Protein AF-H0ELC9-F1 (afdb_monomer)

Mean predicted aligned error: 11.39 Å

Sequence (274 aa):
MAYPYSIFEEPAGQPLSTLAAHLSGPERRDIDRQIGAMTKALAALTSPNGTFGAASRVFTEPNANTTAGPQAPAVAPKVGFKTWSEAFNALLEGILRDGEDISVLLPYDVIRARCERLSWHLDAITLPRLTILDIGSEANVMVSYDKSKASSSGSADAKITGLRSWAQGVFGDPLIADVFTDPSEGFLEGWRGEGRTMTEGEENADVRMMLYRCYKAVPDSSQKELKGRRKLTSVLAELEKTDAMNDGGGKRSRSPSGFGEEASKRPKLESDTA

Foldseek 3Di:
DDDDDDDDDDFDAAQLVVCVVPDDPVQVLQVLLQLLQVLQVQQVDFQPVQAWAFPVLSDWDPCLPPDPDVPDDNPPRSHHHQFQLVRLLVLLVVLLVLCVVLVPDDPSVLLNVLSNLLSVLQRLDRTFTKEQQASVPSRFWGWDWDPVCCVPPVDIPIDTRGGRRSSRIIRGFNCLHPCNLPPDPSSVNNNVDDDDRSGGDPVSSVVVNLNSQLSVLSDDPDDCSVVSRVSNVVSSVVSVVVSVVVVVVDPPPPPPPDDDDDDDDDDDDDDDDD

Organism: Glarea lozoyensis (strain ATCC 74030 / MF5533) (NCBI:txid1104152)

Radius of gyration: 26.83 Å; Cα contacts (8 Å, |Δi|>4): 370; chains: 1; bounding box: 87×45×106 Å

Solvent-accessible surface area (backbone atoms only — not comparable to full-atom values): 16150 Å² total; per-residue (Å²): 134,87,77,92,81,86,90,77,84,79,63,55,59,44,38,35,58,79,44,55,92,75,54,52,72,69,55,48,36,51,45,34,17,51,50,16,36,48,54,41,58,39,42,70,42,60,38,95,82,64,26,12,24,46,40,84,32,47,54,64,68,95,55,79,86,75,71,80,59,103,79,66,79,83,73,72,81,56,65,41,27,89,38,36,33,60,22,50,52,54,54,47,51,49,56,50,47,56,28,55,78,73,61,57,94,67,67,57,70,61,52,51,55,54,48,61,67,56,29,71,55,37,54,54,44,80,70,20,13,34,31,45,42,59,67,62,36,38,78,32,30,18,30,35,72,43,72,80,50,21,80,80,71,79,49,56,60,61,41,82,55,38,72,70,57,70,89,51,27,26,15,31,67,63,70,57,20,50,48,64,76,74,59,48,71,28,22,51,53,21,44,55,56,85,77,81,81,84,80,62,44,75,94,35,40,68,62,44,46,50,51,35,50,39,55,72,21,59,60,79,93,48,99,54,45,71,62,24,51,55,48,30,54,52,42,53,58,49,54,54,52,56,48,56,54,52,61,68,72,54,76,72,78,76,75,76,78,84,77,89,80,83,90,76,85,83,84,86,78,86,88,85,91,134

Nearest PDB structures (foldseek):
  9cx8-assembly1_B  TM=6.852E-01  e=2.841E-02  Homo sapiens

Secondary structure (DSSP, 8-state):
-PPP----PPPSSEEHHHHGGG--HHHHHHHHHHHHHHHHHHHT-B-TTS-BEEHHHHS--TTTTT---TTS--------BSSHHHHHHHHHHHHHHHHHHTT----HHHHHHHHHHHGGGGGG--S-EEEETTTT-TTTEEEEEEHHHHHHHSS-EEEEEEES-GGGEEEE-GGGSGGGSS--HHHHHHHH-SS------GGGHHHHHHHHHHHHHS--SSTTHHHHHHHHHHHHHHHHHHHHHHHHH---------------PPP-PPP---

pLDDT: mean 80.6, std 19.57, range [32.84, 97.69]

Structure (mmCIF,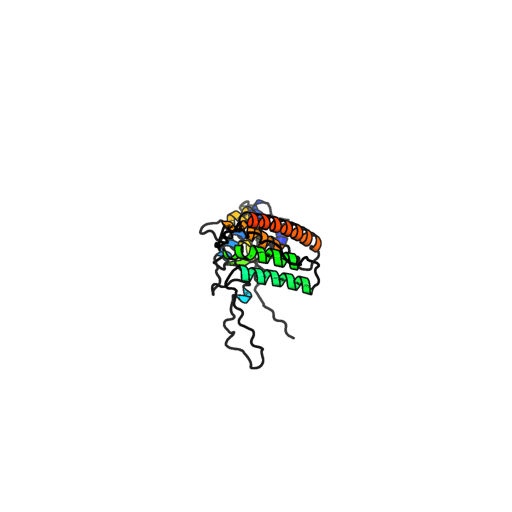 N/CA/C/O backbone):
data_AF-H0ELC9-F1
#
_entry.id   AF-H0ELC9-F1
#
loop_
_atom_site.group_PDB
_atom_site.id
_atom_site.type_symbol
_atom_site.label_atom_id
_atom_site.label_alt_id
_atom_site.label_comp_id
_atom_site.label_asym_id
_atom_site.label_entity_id
_atom_site.label_seq_id
_atom_site.pdbx_PDB_ins_code
_atom_site.Cartn_x
_atom_site.Cartn_y
_atom_site.Cartn_z
_atom_site.occupancy
_atom_site.B_iso_or_equiv
_atom_site.auth_seq_id
_atom_site.auth_comp_id
_atom_site.auth_asym_id
_atom_site.auth_atom_id
_atom_site.pdbx_PDB_model_num
ATOM 1 N N . MET A 1 1 ? -30.694 -3.352 -16.678 1.00 53.94 1 MET A N 1
ATOM 2 C CA . MET A 1 1 ? -29.420 -4.014 -16.323 1.00 53.94 1 MET A CA 1
ATOM 3 C C . MET A 1 1 ? -29.341 -4.079 -14.811 1.00 53.94 1 MET A C 1
ATOM 5 O O . MET A 1 1 ? -29.531 -3.047 -14.184 1.00 53.94 1 MET A O 1
ATOM 9 N N . ALA A 1 2 ? -29.136 -5.262 -14.233 1.00 67.25 2 ALA A N 1
ATOM 10 C CA . ALA A 1 2 ? -28.804 -5.379 -12.817 1.00 67.25 2 ALA A CA 1
ATOM 11 C C . ALA A 1 2 ? -27.293 -5.162 -12.673 1.00 67.25 2 ALA A C 1
ATOM 13 O O . ALA A 1 2 ? -26.518 -5.822 -13.365 1.00 67.25 2 ALA A O 1
ATOM 14 N N . TYR A 1 3 ? -26.885 -4.211 -11.837 1.00 76.19 3 TYR A N 1
ATOM 15 C CA . TYR A 1 3 ? -25.476 -4.028 -11.500 1.00 76.19 3 TYR A CA 1
ATOM 16 C C . TYR A 1 3 ? -25.078 -5.064 -10.444 1.00 76.19 3 TYR A C 1
ATOM 18 O O . TYR A 1 3 ? -25.876 -5.324 -9.541 1.00 76.19 3 TYR A O 1
ATOM 26 N N . PRO A 1 4 ? -23.883 -5.667 -10.536 1.00 83.44 4 PRO A N 1
ATOM 27 C CA . PRO A 1 4 ? -23.400 -6.557 -9.492 1.00 83.44 4 PRO A CA 1
ATOM 28 C C . PRO A 1 4 ? -23.221 -5.768 -8.189 1.00 83.44 4 PRO A C 1
ATOM 30 O O . PRO A 1 4 ? -22.658 -4.675 -8.191 1.00 83.44 4 PRO A O 1
ATOM 33 N N . TYR A 1 5 ? -23.701 -6.326 -7.082 1.00 82.94 5 TYR A N 1
ATOM 34 C CA . TYR A 1 5 ? -23.521 -5.772 -5.745 1.00 82.94 5 TYR A CA 1
ATOM 35 C C . TYR A 1 5 ? -23.207 -6.897 -4.760 1.00 82.94 5 TYR A C 1
ATOM 37 O O . TYR A 1 5 ? -23.637 -8.036 -4.943 1.00 82.94 5 TYR A O 1
ATOM 45 N N . SER A 1 6 ? -22.480 -6.553 -3.701 1.00 81.50 6 SER A N 1
ATOM 46 C CA . SER A 1 6 ? -22.190 -7.448 -2.583 1.00 81.50 6 SER A CA 1
ATOM 47 C C . SER A 1 6 ? -22.785 -6.854 -1.313 1.00 81.50 6 SER A C 1
ATOM 49 O O . SER A 1 6 ? -22.687 -5.648 -1.091 1.00 81.50 6 SER A O 1
ATOM 51 N N . ILE A 1 7 ? -23.417 -7.692 -0.493 1.00 86.38 7 ILE A N 1
ATOM 52 C CA . ILE A 1 7 ? -23.968 -7.299 0.807 1.00 86.38 7 ILE A CA 1
ATOM 53 C C . ILE A 1 7 ? -23.077 -7.909 1.883 1.00 86.38 7 ILE A C 1
ATOM 55 O O . ILE A 1 7 ? -22.810 -9.109 1.858 1.00 86.38 7 ILE A O 1
ATOM 59 N N . PHE A 1 8 ? -22.636 -7.076 2.819 1.00 83.06 8 PHE A N 1
ATOM 60 C CA . PHE A 1 8 ? -21.812 -7.476 3.952 1.00 83.06 8 PHE A CA 1
ATOM 61 C C . PHE A 1 8 ? -22.444 -6.975 5.247 1.00 83.06 8 PHE A C 1
ATOM 63 O O . PHE A 1 8 ? -23.203 -6.004 5.239 1.00 83.06 8 PHE A O 1
ATOM 70 N N . GLU A 1 9 ? -22.113 -7.629 6.355 1.00 86.81 9 GLU A N 1
ATOM 71 C CA . GLU A 1 9 ? -22.383 -7.086 7.682 1.00 86.81 9 GLU A CA 1
ATOM 72 C C . GLU A 1 9 ? -21.547 -5.817 7.893 1.00 86.81 9 GLU A C 1
ATOM 74 O O . GLU A 1 9 ? -20.371 -5.768 7.515 1.00 86.81 9 GLU A O 1
ATOM 79 N N . GLU A 1 10 ? -22.151 -4.773 8.461 1.00 82.88 10 GLU A N 1
ATOM 80 C CA . GLU A 1 10 ? -21.415 -3.548 8.756 1.00 82.88 10 GLU A CA 1
ATOM 81 C C . GLU A 1 10 ? -20.431 -3.807 9.908 1.00 82.88 10 GLU A C 1
ATOM 83 O O . GLU A 1 10 ? -20.851 -4.276 10.970 1.00 82.88 10 GLU A O 1
ATOM 88 N N . PRO A 1 11 ? -19.128 -3.500 9.748 1.00 84.44 11 PRO A N 1
ATOM 89 C CA . PRO A 1 11 ? -18.190 -3.650 10.847 1.00 84.44 11 PRO A CA 1
ATOM 90 C C . PRO A 1 11 ? -18.603 -2.757 12.020 1.00 84.44 11 PRO A C 1
ATOM 92 O O . PRO A 1 11 ? -18.847 -1.563 11.837 1.00 84.44 11 PRO A O 1
ATOM 95 N N . ALA A 1 12 ? -18.644 -3.325 13.225 1.00 88.19 12 ALA A N 1
ATOM 96 C CA . ALA A 1 12 ? -18.985 -2.586 14.437 1.00 88.19 12 ALA A CA 1
ATOM 97 C C . ALA A 1 12 ? -18.048 -1.384 14.665 1.00 88.19 12 ALA A C 1
ATOM 99 O O . ALA A 1 12 ? -16.898 -1.388 14.230 1.00 88.19 12 ALA A O 1
ATOM 100 N N . GLY A 1 13 ? -18.509 -0.381 15.416 1.00 90.12 13 GLY A N 1
ATOM 101 C CA . GLY A 1 13 ? -17.724 0.811 15.756 1.00 90.12 13 GLY A CA 1
ATOM 102 C C . GLY A 1 13 ? -17.926 1.977 14.785 1.00 90.12 13 GLY A C 1
ATOM 103 O O . GLY A 1 13 ? -18.888 2.017 14.023 1.00 90.12 13 GLY A O 1
ATOM 104 N N . GLN A 1 14 ? -17.030 2.960 14.846 1.00 92.31 14 GLN A N 1
ATOM 105 C CA . GLN A 1 14 ? -17.059 4.158 14.003 1.00 92.31 14 GLN A CA 1
ATOM 106 C C . GLN A 1 14 ? -15.725 4.330 13.264 1.00 92.31 14 GLN A C 1
ATOM 108 O O . GLN A 1 14 ? -14.700 3.854 13.758 1.00 92.31 14 GLN A O 1
ATOM 113 N N . PRO A 1 15 ? -15.703 5.002 12.097 1.00 94.38 15 PRO A N 1
ATOM 114 C CA . PRO A 1 15 ? -14.456 5.296 11.399 1.00 94.38 15 PRO A CA 1
ATOM 115 C C . PRO A 1 15 ? -13.497 6.096 12.283 1.00 94.38 15 PRO A C 1
ATOM 117 O O . PRO A 1 15 ? -13.912 7.061 12.934 1.00 94.38 15 PRO A O 1
ATOM 120 N N . LEU A 1 16 ? -12.209 5.749 12.259 1.00 93.88 16 LEU A N 1
ATOM 121 C CA . LEU A 1 16 ? -11.162 6.449 13.007 1.00 93.88 16 LEU A CA 1
ATOM 122 C C . LEU A 1 16 ? -11.150 7.955 12.701 1.00 93.88 16 LEU A C 1
ATOM 124 O O . LEU A 1 16 ? -10.954 8.760 13.607 1.00 93.88 16 LEU A O 1
ATOM 128 N N . SER A 1 17 ? -11.466 8.346 11.466 1.00 94.19 17 SER A N 1
ATOM 129 C CA . SER A 1 17 ? -11.563 9.749 11.042 1.00 94.19 17 SER A CA 1
ATOM 130 C C . SER A 1 17 ? -12.595 10.556 11.838 1.00 94.19 17 SER A C 1
ATOM 132 O O . SER A 1 17 ? -12.434 11.761 12.017 1.00 94.19 17 SER A O 1
ATOM 134 N N . THR A 1 18 ? -13.641 9.901 12.354 1.00 92.75 18 THR A N 1
ATOM 135 C CA . THR A 1 18 ? -14.671 10.532 13.198 1.00 92.75 18 THR A CA 1
ATOM 136 C C . THR A 1 18 ? -14.165 10.762 14.623 1.00 92.75 18 THR A C 1
ATOM 138 O O . THR A 1 18 ? -14.571 11.714 15.288 1.00 92.75 18 THR A O 1
ATOM 141 N N . LEU A 1 19 ? -13.260 9.904 15.095 1.00 89.06 19 LEU A N 1
ATOM 142 C CA . LEU A 1 19 ? -12.704 9.957 16.446 1.00 89.06 19 LEU A CA 1
ATOM 143 C C . LEU A 1 19 ? -11.409 10.772 16.520 1.00 89.06 19 LEU A C 1
ATOM 145 O O . LEU A 1 19 ? -11.094 11.285 17.587 1.00 89.06 19 LEU A O 1
ATOM 149 N N . ALA A 1 20 ? -10.683 10.927 15.409 1.00 85.81 20 ALA A N 1
ATOM 150 C CA . ALA A 1 20 ? -9.335 11.494 15.353 1.00 85.81 20 ALA A CA 1
ATOM 151 C C . ALA A 1 20 ? -9.192 12.847 16.069 1.00 85.81 20 ALA A C 1
ATOM 153 O O . ALA A 1 20 ? -8.214 13.062 16.780 1.00 85.81 20 ALA A O 1
ATOM 154 N N . ALA A 1 21 ? -10.188 13.731 15.954 1.00 87.25 21 ALA A N 1
ATOM 155 C CA . ALA A 1 21 ? -10.188 15.042 16.610 1.00 87.25 21 ALA A CA 1
ATOM 156 C C . ALA A 1 21 ? -10.326 14.985 18.147 1.00 87.25 21 ALA A C 1
ATOM 158 O O . ALA A 1 21 ? -10.138 15.994 18.825 1.00 87.25 21 ALA A O 1
ATOM 159 N N . HIS A 1 22 ? -10.694 13.829 18.696 1.00 85.62 22 HIS A N 1
ATOM 160 C CA . HIS A 1 22 ? -11.000 13.625 20.111 1.00 85.62 22 HIS A CA 1
ATOM 161 C C . HIS A 1 22 ? -10.073 12.623 20.801 1.00 85.62 22 HIS A C 1
ATOM 163 O O . HIS A 1 22 ? -10.218 12.420 22.004 1.00 85.62 22 HIS A O 1
ATOM 169 N N . LEU A 1 23 ? -9.145 12.009 20.065 1.00 86.62 23 LEU A N 1
ATOM 170 C CA . LEU A 1 23 ? -8.169 11.081 20.621 1.00 86.62 23 LEU A CA 1
ATOM 171 C C . LEU A 1 23 ? -6.972 11.841 21.195 1.00 86.62 23 LEU A C 1
ATOM 173 O O . LEU A 1 23 ? -6.407 12.736 20.566 1.00 86.62 23 LEU A O 1
ATOM 177 N N . SER A 1 24 ? -6.554 11.446 22.389 1.00 89.69 24 SER A N 1
ATOM 178 C CA . SER A 1 24 ? -5.269 11.822 22.964 1.00 89.69 24 SER A CA 1
ATOM 179 C C . SER A 1 24 ? -4.112 11.140 22.222 1.00 89.69 24 SER A C 1
ATOM 181 O O . SER A 1 24 ? -4.280 10.117 21.552 1.00 89.69 24 SER A O 1
ATOM 183 N N . GLY A 1 25 ? -2.902 11.686 22.369 1.00 90.62 25 GLY A N 1
ATOM 184 C CA . GLY A 1 25 ? -1.689 11.101 21.785 1.00 90.62 25 GLY A CA 1
ATOM 185 C C . GLY A 1 25 ? -1.473 9.620 22.149 1.00 90.62 25 GLY A C 1
ATOM 186 O O . GLY A 1 25 ? -1.221 8.825 21.244 1.00 90.62 25 GLY A O 1
ATOM 187 N N . PRO A 1 26 ? -1.606 9.213 23.428 1.00 90.94 26 PRO A N 1
ATOM 188 C CA . PRO A 1 26 ? -1.494 7.808 23.823 1.00 90.94 26 PRO A CA 1
ATOM 189 C C . PRO A 1 26 ? -2.561 6.899 23.202 1.00 90.94 26 PRO A C 1
ATOM 191 O O . PRO A 1 26 ? -2.221 5.814 22.739 1.00 90.94 26 PRO A O 1
ATOM 194 N N . GLU A 1 27 ? -3.824 7.337 23.137 1.00 90.69 27 GLU A N 1
ATOM 195 C CA . GLU A 1 27 ? -4.899 6.557 22.499 1.00 90.69 27 GLU A CA 1
ATOM 196 C C . GLU A 1 27 ? -4.636 6.383 21.001 1.00 90.69 27 GLU A C 1
ATOM 198 O O . GLU A 1 27 ? -4.770 5.283 20.467 1.00 90.69 27 GLU A O 1
ATOM 203 N N . ARG A 1 28 ? -4.200 7.450 20.318 1.00 93.25 28 ARG A N 1
ATOM 204 C CA . ARG A 1 28 ? -3.821 7.368 18.906 1.00 93.25 28 ARG A CA 1
ATOM 205 C C . ARG A 1 28 ? -2.658 6.402 18.694 1.00 93.25 28 ARG A C 1
ATOM 207 O O . ARG A 1 28 ? -2.722 5.565 17.800 1.00 93.25 28 ARG A O 1
ATOM 214 N N . ARG A 1 29 ? -1.620 6.483 19.530 1.00 94.44 29 ARG A N 1
ATOM 215 C CA . ARG A 1 29 ? -0.474 5.570 19.455 1.00 94.44 29 ARG A CA 1
ATOM 216 C C . ARG A 1 29 ? -0.898 4.113 19.649 1.00 94.44 29 ARG A C 1
ATOM 218 O O . ARG A 1 29 ? -0.370 3.246 18.956 1.00 94.44 29 ARG A O 1
ATOM 225 N N . ASP A 1 30 ? -1.832 3.836 20.559 1.00 93.88 30 ASP A N 1
ATOM 226 C CA . ASP A 1 30 ? -2.329 2.475 20.766 1.00 93.88 30 ASP A CA 1
ATOM 227 C C . ASP A 1 30 ? -3.137 1.956 19.568 1.00 93.88 30 ASP A C 1
ATOM 229 O O . ASP A 1 30 ? -2.926 0.825 19.133 1.00 93.88 30 ASP A O 1
ATOM 233 N N . ILE A 1 31 ? -3.986 2.794 18.966 1.00 95.12 31 ILE A N 1
ATOM 234 C CA . ILE A 1 31 ? -4.696 2.444 17.727 1.00 95.12 31 ILE A CA 1
ATOM 235 C C . ILE A 1 31 ? -3.697 2.161 16.604 1.00 95.12 31 ILE A C 1
ATOM 237 O O . ILE A 1 31 ? -3.795 1.123 15.956 1.00 95.12 31 ILE A O 1
ATOM 241 N N . ASP A 1 32 ? -2.698 3.022 16.401 1.00 96.12 32 ASP A N 1
ATOM 242 C CA . ASP A 1 32 ? -1.665 2.801 15.387 1.00 96.12 32 ASP A CA 1
ATOM 243 C C . ASP A 1 32 ? -0.908 1.482 15.635 1.00 96.12 32 ASP A C 1
ATOM 245 O O . ASP A 1 32 ? -0.636 0.733 14.695 1.00 96.12 32 ASP A O 1
ATOM 249 N N . ARG A 1 33 ? -0.626 1.144 16.901 1.00 96.56 33 ARG A N 1
ATOM 250 C CA . ARG A 1 33 ? -0.046 -0.151 17.293 1.00 96.56 33 ARG A CA 1
ATOM 251 C C . ARG A 1 33 ? -0.943 -1.324 16.921 1.00 96.56 33 ARG A C 1
ATOM 253 O O . ARG A 1 33 ? -0.452 -2.324 16.397 1.00 96.56 33 ARG A O 1
ATOM 260 N N . GLN A 1 34 ? -2.251 -1.205 17.120 1.00 96.00 34 GLN A N 1
ATOM 261 C CA . GLN A 1 34 ? -3.208 -2.215 16.669 1.00 96.00 34 GLN A CA 1
ATOM 262 C C . GLN A 1 34 ? -3.254 -2.321 15.133 1.00 96.00 34 GLN A C 1
ATOM 264 O O . GLN A 1 34 ? -3.303 -3.440 14.621 1.00 96.00 34 GLN A O 1
ATOM 269 N N . ILE A 1 35 ? -3.159 -1.203 14.394 1.00 96.69 35 ILE A N 1
ATOM 270 C CA . ILE A 1 35 ? -3.049 -1.211 12.922 1.00 96.69 35 ILE A CA 1
ATOM 271 C C . ILE A 1 35 ? -1.794 -1.985 12.510 1.00 96.69 35 ILE A C 1
ATOM 273 O O . ILE A 1 35 ? -1.881 -2.889 11.688 1.00 96.69 35 ILE A O 1
ATOM 277 N N . GLY A 1 36 ? -0.640 -1.701 13.122 1.00 96.69 36 GLY A N 1
ATOM 278 C CA . GLY A 1 36 ? 0.611 -2.413 12.845 1.00 96.69 36 GLY A CA 1
ATOM 279 C C . GLY A 1 36 ? 0.505 -3.922 13.063 1.00 96.69 36 GLY A C 1
ATOM 280 O O . GLY A 1 36 ? 0.910 -4.707 12.201 1.00 96.69 36 GLY A O 1
ATOM 281 N N . ALA A 1 37 ? -0.099 -4.334 14.181 1.00 96.00 37 ALA A N 1
ATOM 282 C CA . ALA A 1 37 ? -0.329 -5.743 14.486 1.00 96.00 37 ALA A CA 1
ATOM 283 C C . ALA A 1 37 ? -1.288 -6.407 13.478 1.00 96.00 37 ALA A C 1
ATOM 285 O O . ALA A 1 37 ? -1.034 -7.527 13.030 1.00 96.00 37 ALA A O 1
ATOM 286 N N . MET A 1 38 ? -2.356 -5.711 13.070 1.00 95.44 38 MET A N 1
ATOM 287 C CA . MET A 1 38 ? -3.289 -6.181 12.041 1.00 95.44 38 MET A CA 1
ATOM 288 C C . MET A 1 38 ? -2.605 -6.322 10.676 1.00 95.44 38 MET A C 1
ATOM 290 O O . MET A 1 38 ? -2.742 -7.363 10.033 1.00 95.44 38 MET A O 1
ATOM 294 N N . THR A 1 39 ? -1.822 -5.327 10.250 1.00 96.31 39 THR A N 1
ATOM 295 C CA . THR A 1 39 ? -1.041 -5.379 9.006 1.00 96.31 39 THR A CA 1
ATOM 296 C C . THR A 1 39 ? -0.086 -6.570 9.016 1.00 96.31 39 THR A C 1
ATOM 298 O O . THR A 1 39 ? 0.010 -7.288 8.021 1.00 96.31 39 THR A O 1
ATOM 301 N N . LYS A 1 40 ? 0.570 -6.850 10.153 1.00 96.00 40 LYS A N 1
ATOM 302 C CA . LYS A 1 40 ? 1.435 -8.029 10.312 1.00 96.00 40 LYS A CA 1
ATOM 303 C C . LYS A 1 40 ? 0.655 -9.338 10.182 1.00 96.00 40 LYS A C 1
ATOM 305 O O . LYS A 1 40 ? 1.111 -10.253 9.498 1.00 96.00 40 LYS A O 1
ATOM 310 N N . ALA A 1 41 ? -0.508 -9.428 10.826 1.00 95.38 41 ALA A N 1
ATOM 311 C CA . ALA A 1 41 ? -1.361 -10.612 10.766 1.00 95.38 41 ALA A CA 1
ATOM 312 C C . ALA A 1 41 ? -1.852 -10.891 9.337 1.00 95.38 41 ALA A C 1
ATOM 314 O O . ALA A 1 41 ? -1.839 -12.039 8.898 1.00 95.38 41 ALA A O 1
ATOM 315 N N . LEU A 1 42 ? -2.212 -9.849 8.583 1.00 95.38 42 LEU A N 1
ATOM 316 C CA . LEU A 1 42 ? -2.575 -9.973 7.171 1.00 95.38 42 LEU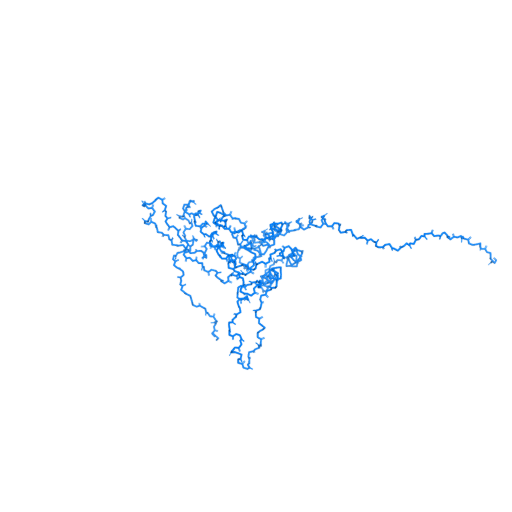 A CA 1
ATOM 317 C C . LEU A 1 42 ? -1.381 -10.413 6.318 1.00 95.38 42 LEU A C 1
ATOM 319 O O . LEU A 1 42 ? -1.509 -11.361 5.551 1.00 95.38 42 LEU A O 1
ATOM 323 N N . ALA A 1 43 ? -0.199 -9.827 6.527 1.00 96.00 43 ALA A N 1
ATOM 324 C CA . ALA A 1 43 ? 1.018 -10.199 5.802 1.00 96.00 43 ALA A CA 1
ATOM 325 C C . ALA A 1 43 ? 1.507 -11.637 6.092 1.00 96.00 43 ALA A C 1
ATOM 327 O O . ALA A 1 43 ? 2.355 -12.171 5.366 1.00 96.00 43 ALA A O 1
ATOM 328 N N . ALA A 1 44 ? 0.998 -12.280 7.148 1.00 95.44 44 ALA A N 1
ATOM 329 C CA . ALA A 1 44 ? 1.228 -13.697 7.414 1.00 95.44 44 ALA A CA 1
ATOM 330 C C . ALA A 1 44 ? 0.391 -14.616 6.501 1.00 95.44 44 ALA A C 1
ATOM 332 O O . ALA A 1 44 ? 0.766 -15.770 6.291 1.00 95.44 44 ALA A O 1
ATOM 333 N N . LEU A 1 45 ? -0.712 -14.115 5.935 1.00 95.31 45 LEU A N 1
ATOM 334 C CA . LEU A 1 45 ? -1.518 -14.828 4.950 1.00 95.31 45 LEU A CA 1
ATOM 335 C C . LEU A 1 45 ? -0.839 -14.726 3.582 1.00 95.31 45 LEU A C 1
ATOM 337 O O . LEU A 1 45 ? -0.573 -13.634 3.081 1.00 95.31 45 LEU A O 1
ATOM 341 N N . THR A 1 46 ? -0.555 -15.873 2.969 1.00 95.31 46 THR A N 1
ATOM 342 C CA . THR A 1 46 ? 0.080 -15.946 1.647 1.00 95.31 46 THR A CA 1
ATOM 343 C C . THR A 1 46 ? -0.914 -16.383 0.579 1.00 95.31 46 THR A C 1
ATOM 345 O O . THR A 1 46 ? -1.955 -16.970 0.880 1.00 95.31 46 THR A O 1
ATOM 348 N N . SER A 1 47 ? -0.607 -16.053 -0.675 1.00 94.00 47 SER A N 1
ATOM 349 C CA . SER A 1 47 ? -1.428 -16.415 -1.829 1.00 94.00 47 SER A CA 1
ATOM 350 C C . SER A 1 47 ? -1.675 -17.929 -1.901 1.00 94.00 47 SER A C 1
ATOM 352 O O . SER A 1 47 ? -0.706 -18.694 -1.888 1.00 94.00 47 SER A O 1
ATOM 354 N N . PRO A 1 48 ? -2.933 -18.388 -2.058 1.00 90.50 48 PRO A N 1
ATOM 355 C CA . PRO A 1 48 ? -3.255 -19.817 -2.115 1.00 90.50 48 PRO A CA 1
ATOM 356 C C . PRO A 1 48 ? -2.589 -20.577 -3.268 1.00 90.50 48 PRO A C 1
ATOM 358 O O . PRO A 1 48 ? -2.399 -21.787 -3.183 1.00 90.50 48 PRO A O 1
ATOM 361 N N . ASN A 1 49 ? -2.258 -19.882 -4.358 1.00 89.06 49 ASN A N 1
ATOM 362 C CA . ASN A 1 49 ? -1.648 -20.456 -5.560 1.00 89.06 49 ASN A CA 1
ATOM 363 C C . ASN A 1 49 ? -0.205 -19.970 -5.781 1.00 89.06 49 ASN A C 1
ATOM 365 O O . ASN A 1 49 ? 0.361 -20.211 -6.845 1.00 89.06 49 ASN A O 1
ATOM 369 N N . GLY A 1 50 ? 0.381 -19.270 -4.801 1.00 92.69 50 GLY A N 1
ATOM 370 C CA . GLY A 1 50 ? 1.738 -18.731 -4.900 1.00 92.69 50 GLY A CA 1
ATOM 371 C C . GLY A 1 50 ? 1.907 -17.614 -5.935 1.00 92.69 50 GLY A C 1
ATOM 372 O O . GLY A 1 50 ? 3.039 -17.265 -6.250 1.00 92.69 50 GLY A O 1
ATOM 373 N N . THR A 1 51 ? 0.815 -17.047 -6.463 1.00 95.25 51 THR A N 1
ATOM 374 C CA . THR A 1 51 ? 0.869 -15.951 -7.444 1.00 95.25 51 THR A CA 1
ATOM 375 C C . THR A 1 51 ? 0.642 -14.583 -6.807 1.00 95.25 51 THR A C 1
ATOM 377 O O . THR A 1 51 ? 0.026 -14.467 -5.744 1.00 95.25 51 THR A O 1
ATOM 380 N N . PHE A 1 52 ? 1.128 -13.546 -7.483 1.00 96.94 52 PHE A N 1
ATOM 381 C CA . PHE A 1 52 ? 1.061 -12.147 -7.073 1.00 96.94 52 PHE A CA 1
ATOM 382 C C . PHE A 1 52 ? -0.094 -11.389 -7.744 1.00 96.94 52 PHE A C 1
ATOM 384 O O . PHE A 1 52 ? -0.593 -11.782 -8.800 1.00 96.94 52 PHE A O 1
ATOM 391 N N . GLY A 1 53 ? -0.478 -10.245 -7.176 1.00 95.19 53 GLY A N 1
ATOM 392 C CA . GLY A 1 53 ? -1.419 -9.293 -7.780 1.00 95.19 53 GLY A CA 1
ATOM 393 C C . GLY A 1 53 ? -2.674 -9.043 -6.948 1.00 95.19 53 GLY A C 1
ATOM 394 O O . GLY A 1 53 ? -2.757 -9.439 -5.789 1.00 95.19 53 GLY A O 1
ATOM 395 N N . ALA A 1 54 ? -3.657 -8.351 -7.532 1.00 93.69 54 ALA A N 1
ATOM 396 C CA . ALA A 1 54 ? -4.917 -8.034 -6.855 1.00 93.69 54 ALA A CA 1
ATOM 397 C C . ALA A 1 54 ? -5.599 -9.295 -6.302 1.00 93.69 54 ALA A C 1
ATOM 399 O O . ALA A 1 54 ? -5.690 -10.311 -6.995 1.00 93.69 54 ALA A O 1
ATOM 400 N N . ALA A 1 55 ? -6.134 -9.217 -5.083 1.00 92.25 55 ALA A N 1
ATOM 401 C CA . ALA A 1 55 ? -6.777 -10.344 -4.414 1.00 92.25 55 ALA A CA 1
ATOM 402 C C . ALA A 1 55 ? -7.900 -10.949 -5.273 1.00 92.25 55 ALA A C 1
ATOM 404 O O . ALA A 1 55 ? -7.976 -12.163 -5.422 1.00 92.25 55 ALA A O 1
ATOM 405 N N . SER A 1 56 ? -8.697 -10.112 -5.944 1.00 87.25 56 SER A N 1
ATOM 406 C CA . SER A 1 56 ? -9.764 -10.534 -6.867 1.00 87.25 56 SER A CA 1
ATOM 407 C C . SER A 1 56 ? -9.280 -11.249 -8.140 1.00 87.25 56 SER A C 1
ATOM 409 O O . SER A 1 56 ? -10.084 -11.863 -8.842 1.00 87.25 56 SER A O 1
ATOM 411 N N . ARG A 1 57 ? -7.988 -11.143 -8.477 1.00 86.38 57 ARG A N 1
ATOM 412 C CA . ARG A 1 57 ? -7.338 -11.899 -9.560 1.00 86.38 57 ARG A CA 1
ATOM 413 C C . ARG A 1 57 ? -6.679 -13.176 -9.056 1.00 86.38 57 ARG A C 1
ATOM 415 O O . ARG A 1 57 ? -6.657 -14.158 -9.783 1.00 86.38 57 ARG A O 1
ATOM 422 N N . VAL A 1 58 ? -6.113 -13.137 -7.855 1.00 87.31 58 VAL A N 1
ATOM 423 C CA . VAL A 1 58 ? -5.401 -14.269 -7.252 1.00 87.31 58 VAL A CA 1
ATOM 424 C C . VAL A 1 58 ? -6.378 -15.321 -6.734 1.00 87.31 58 VAL A C 1
ATOM 426 O O . VAL A 1 58 ? -6.145 -16.515 -6.920 1.00 87.31 58 VAL A O 1
ATOM 429 N N . PHE A 1 59 ? -7.484 -14.890 -6.124 1.00 82.88 59 PHE A N 1
ATOM 430 C CA . PHE A 1 59 ? -8.577 -15.777 -5.756 1.00 82.88 59 PHE A CA 1
ATOM 431 C C . PHE A 1 59 ? -9.303 -16.232 -7.023 1.00 82.88 59 PHE A C 1
ATOM 433 O O . PHE A 1 59 ? -10.026 -15.471 -7.665 1.00 82.88 59 PHE A O 1
ATOM 440 N N . THR A 1 60 ? -9.091 -17.488 -7.402 1.00 63.19 60 THR A N 1
ATOM 441 C CA . THR A 1 60 ? -9.853 -18.131 -8.469 1.00 63.19 60 THR A CA 1
ATOM 442 C C . THR A 1 60 ? -11.244 -18.484 -7.941 1.00 63.19 60 THR A C 1
ATOM 444 O O . THR A 1 60 ? -11.369 -19.129 -6.901 1.00 63.19 60 THR A O 1
ATOM 447 N N . GLU A 1 61 ? -12.293 -18.074 -8.655 1.00 57.41 61 GLU A N 1
ATOM 448 C CA . GLU A 1 61 ? -13.665 -18.524 -8.401 1.00 57.41 61 GLU A CA 1
ATOM 449 C C . GLU A 1 61 ? -13.713 -20.067 -8.449 1.00 57.41 61 GLU A C 1
ATOM 451 O O . GLU A 1 61 ? -13.349 -20.642 -9.481 1.00 57.41 61 GLU A O 1
ATOM 456 N N . PRO A 1 62 ? -14.198 -20.760 -7.399 1.00 52.56 62 PRO A N 1
ATOM 457 C CA . PRO A 1 62 ? -14.291 -22.225 -7.379 1.00 52.56 62 PRO A CA 1
ATOM 458 C C . PRO A 1 62 ? -15.133 -22.813 -8.525 1.00 52.56 62 PRO A C 1
ATOM 460 O O . PRO A 1 62 ? -15.035 -24.000 -8.819 1.00 52.56 62 PRO A O 1
ATOM 463 N N . ASN A 1 63 ? -15.967 -21.990 -9.170 1.00 46.19 63 ASN A N 1
ATOM 464 C CA . ASN A 1 63 ? -16.988 -22.409 -10.128 1.00 46.19 63 ASN A CA 1
ATOM 465 C C . ASN A 1 63 ? -16.742 -21.967 -11.579 1.00 46.19 63 ASN A C 1
ATOM 467 O O . ASN A 1 63 ? -17.646 -22.089 -12.408 1.00 46.19 63 ASN A O 1
ATOM 471 N N . ALA A 1 64 ? -15.529 -21.523 -11.932 1.00 51.34 64 ALA A N 1
ATOM 472 C CA . ALA A 1 64 ? -15.191 -21.186 -13.323 1.00 51.34 64 ALA A CA 1
ATOM 473 C C . ALA A 1 64 ? -15.407 -22.357 -14.314 1.00 51.34 64 ALA A C 1
ATOM 475 O O . ALA A 1 64 ? -15.531 -22.129 -15.514 1.00 51.34 64 ALA A O 1
ATOM 476 N N . ASN A 1 65 ? -15.522 -23.594 -13.813 1.00 44.59 65 ASN A N 1
ATOM 477 C CA . ASN A 1 65 ? -15.765 -24.788 -14.622 1.00 44.59 65 ASN A CA 1
ATOM 478 C C . ASN A 1 65 ? -17.248 -25.196 -14.762 1.00 44.59 65 ASN A C 1
ATOM 480 O O . ASN A 1 65 ? -17.522 -26.094 -15.554 1.00 44.59 65 ASN A O 1
ATOM 484 N N . THR A 1 66 ? -18.207 -24.582 -14.049 1.00 44.47 66 THR A N 1
ATOM 485 C CA . THR A 1 66 ? -19.572 -25.161 -13.926 1.00 44.47 66 THR A CA 1
ATOM 486 C C . THR A 1 66 ? -20.699 -24.337 -14.564 1.00 44.47 66 THR A C 1
ATOM 488 O O . THR A 1 66 ? -21.790 -24.867 -14.759 1.00 44.47 66 THR A O 1
ATOM 491 N N . THR A 1 67 ? -20.475 -23.083 -14.977 1.00 43.91 67 THR A N 1
ATOM 492 C CA . THR A 1 67 ? -21.574 -22.249 -15.521 1.00 43.91 67 THR A CA 1
ATOM 493 C C . THR A 1 67 ? -21.177 -21.415 -16.739 1.00 43.91 67 THR A C 1
ATOM 495 O O . THR A 1 67 ? -21.584 -20.263 -16.882 1.00 43.91 67 THR A O 1
ATOM 498 N N . ALA A 1 68 ? -20.404 -21.984 -17.665 1.00 44.28 68 ALA A N 1
ATOM 499 C CA . ALA A 1 68 ? -20.336 -21.434 -19.016 1.00 44.28 68 ALA A CA 1
ATOM 500 C C . ALA A 1 68 ? -21.608 -21.849 -19.778 1.00 44.28 68 ALA A C 1
ATOM 502 O O . ALA A 1 68 ? -21.663 -22.903 -20.409 1.00 44.28 68 ALA A O 1
ATOM 503 N N . GLY A 1 69 ? -22.661 -21.029 -19.699 1.00 48.69 69 GLY A N 1
ATOM 504 C CA . GLY A 1 69 ? -23.732 -21.086 -20.694 1.00 48.69 69 GLY A CA 1
ATOM 505 C C . GLY A 1 69 ? -23.146 -20.842 -22.098 1.00 48.69 69 GLY A C 1
ATOM 506 O O . GLY A 1 69 ? -22.161 -20.108 -22.211 1.00 48.69 69 GLY A O 1
ATOM 507 N N . PRO A 1 70 ? -23.726 -21.405 -23.174 1.00 52.44 70 PRO A N 1
ATOM 508 C CA . PRO A 1 70 ? -23.123 -21.462 -24.517 1.00 52.44 70 PRO A CA 1
ATOM 509 C C . PRO A 1 70 ? -22.916 -20.109 -25.239 1.00 52.44 70 PRO A C 1
ATOM 511 O O . PRO A 1 70 ? -22.680 -20.096 -26.443 1.00 52.44 70 PRO A O 1
ATOM 514 N N . GLN A 1 71 ? -23.008 -18.965 -24.549 1.00 46.31 71 GLN A N 1
ATOM 515 C CA . GLN A 1 71 ? -22.932 -17.623 -25.145 1.00 46.31 71 GLN A CA 1
ATOM 516 C C . GLN A 1 71 ? -22.091 -16.591 -24.368 1.00 46.31 71 GLN A C 1
ATOM 518 O O . GLN A 1 71 ? -22.035 -15.437 -24.788 1.00 46.31 71 GLN A O 1
ATOM 523 N N . ALA A 1 72 ? -21.409 -16.952 -23.275 1.00 47.50 72 ALA A N 1
ATOM 524 C CA . ALA A 1 72 ? -20.447 -16.031 -22.660 1.00 47.50 72 ALA A CA 1
ATOM 525 C C . ALA A 1 72 ? -19.075 -16.181 -23.348 1.00 47.50 72 ALA A C 1
ATOM 527 O O . ALA A 1 72 ? -18.594 -17.313 -23.454 1.00 47.50 72 ALA A O 1
ATOM 528 N N . PRO A 1 73 ? -18.422 -15.096 -23.818 1.00 47.00 73 PRO A N 1
ATOM 529 C CA . PRO A 1 73 ? -17.043 -15.193 -24.282 1.00 47.00 73 PRO A CA 1
ATOM 530 C C . PRO A 1 73 ? -16.205 -15.771 -23.142 1.00 47.00 73 PRO A C 1
ATOM 532 O O . PRO A 1 73 ? -16.353 -15.340 -21.999 1.00 47.00 73 PRO A O 1
ATOM 535 N N . ALA A 1 74 ? -15.375 -16.772 -23.443 1.00 48.16 74 ALA A N 1
ATOM 536 C CA . ALA A 1 74 ? -14.510 -17.414 -22.464 1.00 48.16 74 ALA A CA 1
ATOM 537 C C . ALA A 1 74 ? -13.631 -16.346 -21.799 1.00 48.16 74 ALA A C 1
ATOM 539 O O . ALA A 1 74 ? -12.645 -15.884 -22.373 1.00 48.16 74 ALA A O 1
ATOM 540 N N . VAL A 1 75 ? -14.025 -15.901 -20.605 1.00 51.69 75 VAL A N 1
ATOM 541 C CA . VAL A 1 75 ? -13.219 -14.986 -19.806 1.00 51.69 75 VAL A CA 1
ATOM 542 C C . VAL A 1 75 ? -11.996 -15.792 -19.404 1.00 51.69 75 VAL A C 1
ATOM 544 O O . VAL A 1 75 ? -12.126 -16.803 -18.714 1.00 51.69 75 VAL A O 1
ATOM 547 N N . ALA A 1 76 ? -10.826 -15.389 -19.903 1.00 52.31 76 ALA A N 1
ATOM 548 C CA . ALA A 1 76 ? -9.567 -16.039 -19.571 1.00 52.31 76 ALA A CA 1
ATOM 549 C C . ALA A 1 76 ? -9.473 -16.219 -18.045 1.00 52.31 76 ALA A C 1
ATOM 551 O O . ALA A 1 76 ? -9.866 -15.303 -17.309 1.00 52.31 76 ALA A O 1
ATOM 552 N N . PRO A 1 77 ? -8.991 -17.376 -17.556 1.00 56.03 77 PRO A N 1
ATOM 553 C CA . PRO A 1 77 ? -8.862 -17.598 -16.126 1.00 56.03 77 PRO A CA 1
ATOM 554 C C . PRO A 1 77 ? -8.057 -16.443 -15.526 1.00 56.03 77 PRO A C 1
ATOM 556 O O . PRO A 1 77 ? -6.963 -16.124 -15.994 1.00 56.03 77 PRO A O 1
ATOM 559 N N . LYS A 1 78 ? -8.629 -15.773 -14.520 1.00 64.88 78 LYS A N 1
ATOM 560 C CA . LYS A 1 78 ? -7.903 -14.774 -13.738 1.00 64.88 78 LYS A CA 1
ATOM 561 C C . LYS A 1 78 ? -6.860 -15.540 -12.931 1.00 64.88 78 LYS A C 1
ATOM 563 O O . LYS A 1 78 ? -7.185 -16.173 -11.932 1.00 64.88 78 LYS A O 1
ATOM 568 N N . VAL A 1 79 ? -5.639 -15.557 -13.443 1.00 80.12 79 VAL A N 1
ATOM 569 C CA . VAL A 1 79 ? -4.464 -16.101 -12.767 1.00 80.12 79 VAL A CA 1
ATOM 570 C C . VAL A 1 79 ? -3.623 -14.905 -12.342 1.00 80.12 79 VAL A C 1
ATOM 572 O O . VAL A 1 79 ? -3.512 -13.932 -13.092 1.00 80.12 79 VAL A O 1
ATOM 575 N N . GLY A 1 80 ? -3.078 -14.940 -11.127 1.00 89.56 80 GLY A N 1
ATOM 576 C CA . GLY A 1 80 ? -2.111 -13.933 -10.705 1.00 89.56 80 GLY A CA 1
ATOM 577 C C . GLY A 1 80 ? -0.806 -14.019 -11.503 1.00 89.56 80 GLY A C 1
ATOM 578 O O . GLY A 1 80 ? -0.637 -14.844 -12.402 1.00 89.56 80 GLY A O 1
ATOM 579 N N . PHE A 1 81 ? 0.135 -13.152 -11.158 1.00 94.69 81 PHE A N 1
ATOM 580 C CA . PHE A 1 81 ? 1.437 -13.047 -11.812 1.00 94.69 81 PHE A CA 1
ATOM 581 C C . PHE A 1 81 ? 2.485 -13.927 -11.132 1.00 94.69 81 PHE A C 1
ATOM 583 O O . PHE A 1 81 ? 2.336 -14.289 -9.961 1.00 94.69 81 PHE A O 1
ATOM 590 N N . LYS A 1 82 ? 3.549 -14.283 -11.859 1.00 95.06 82 LYS A N 1
ATOM 591 C CA . LYS A 1 82 ? 4.603 -15.160 -11.326 1.00 95.06 82 LYS A CA 1
ATOM 592 C C . LYS A 1 82 ? 5.584 -14.403 -10.445 1.00 95.06 82 LYS A C 1
ATOM 594 O O . LYS A 1 82 ? 6.118 -14.985 -9.506 1.00 95.06 82 LYS A O 1
ATOM 599 N N . THR A 1 83 ? 5.809 -13.130 -10.749 1.00 97.06 83 THR A N 1
ATOM 600 C CA . THR A 1 83 ? 6.704 -12.259 -9.990 1.00 97.06 83 THR A CA 1
ATOM 601 C C . THR A 1 83 ? 5.960 -11.042 -9.461 1.00 97.06 83 THR A C 1
ATOM 603 O O . THR A 1 83 ? 4.901 -10.646 -9.965 1.00 97.06 83 THR A O 1
ATOM 606 N N . TRP A 1 84 ? 6.532 -10.419 -8.433 1.00 97.69 84 TRP A N 1
ATOM 607 C CA . TRP A 1 84 ? 5.997 -9.170 -7.917 1.00 97.69 84 TRP A CA 1
ATOM 608 C C . TRP A 1 84 ? 6.201 -7.998 -8.886 1.00 97.69 84 TRP A C 1
ATOM 610 O O . TRP A 1 84 ? 5.326 -7.140 -8.972 1.00 97.69 84 TRP A O 1
ATOM 620 N N . SER A 1 85 ? 7.287 -7.977 -9.669 1.00 97.56 85 SER A N 1
ATOM 621 C CA . SER A 1 85 ? 7.509 -6.952 -10.700 1.00 97.56 85 SER A CA 1
ATOM 622 C C . SER A 1 85 ? 6.393 -6.929 -11.751 1.00 97.56 85 SER A C 1
ATOM 624 O O . SER A 1 85 ? 5.848 -5.864 -12.043 1.00 97.56 85 SER A O 1
ATOM 626 N N . GLU A 1 86 ? 5.985 -8.096 -12.262 1.00 96.94 86 GLU A N 1
ATOM 627 C CA . GLU A 1 86 ? 4.868 -8.243 -13.203 1.00 96.94 86 GLU A CA 1
ATOM 628 C C . GLU A 1 86 ? 3.555 -7.728 -12.596 1.00 96.94 86 GLU A C 1
ATOM 630 O O . GLU A 1 86 ? 2.842 -6.934 -13.216 1.00 96.94 86 GLU A O 1
ATOM 635 N N . ALA A 1 87 ? 3.250 -8.141 -11.361 1.00 97.00 87 ALA A N 1
ATOM 636 C CA . ALA A 1 87 ? 2.049 -7.711 -10.654 1.00 97.00 87 ALA A CA 1
ATOM 637 C C . ALA A 1 87 ? 2.027 -6.202 -10.394 1.00 97.00 87 ALA A C 1
ATOM 639 O O . ALA A 1 87 ? 1.009 -5.555 -10.638 1.00 97.00 87 ALA A O 1
ATOM 640 N N . PHE A 1 88 ? 3.135 -5.637 -9.917 1.00 97.56 88 PHE A N 1
ATOM 641 C CA . PHE A 1 88 ? 3.262 -4.209 -9.653 1.00 97.56 88 PHE A CA 1
ATOM 642 C C . PHE A 1 88 ? 3.108 -3.387 -10.932 1.00 97.56 88 PHE A C 1
ATOM 644 O O . PHE A 1 88 ? 2.340 -2.428 -10.946 1.00 97.56 88 PHE A O 1
ATOM 651 N N . ASN A 1 89 ? 3.769 -3.785 -12.022 1.00 96.81 89 ASN A N 1
ATOM 652 C CA . ASN A 1 89 ? 3.640 -3.103 -13.308 1.00 96.81 89 ASN A CA 1
ATOM 653 C C . ASN A 1 89 ? 2.195 -3.159 -13.826 1.00 96.81 89 ASN A C 1
ATOM 655 O O . ASN A 1 89 ? 1.701 -2.166 -14.350 1.00 96.81 89 ASN A O 1
ATOM 659 N N . ALA A 1 90 ? 1.480 -4.270 -13.623 1.00 95.50 90 ALA A N 1
ATOM 660 C CA . ALA A 1 90 ? 0.065 -4.367 -13.977 1.00 95.50 90 ALA A CA 1
ATOM 661 C C . ALA A 1 90 ? -0.845 -3.475 -13.109 1.00 95.50 90 ALA A C 1
ATOM 663 O O . ALA A 1 90 ? -1.830 -2.943 -13.620 1.00 95.50 90 ALA A O 1
ATOM 664 N N . LEU A 1 91 ? -0.539 -3.311 -11.814 1.00 95.00 91 LEU A N 1
ATOM 665 C CA . LEU A 1 91 ? -1.247 -2.377 -10.926 1.00 95.00 91 LEU A CA 1
ATOM 666 C C . LEU A 1 91 ? -0.997 -0.922 -11.345 1.00 95.00 91 LEU A C 1
ATOM 668 O O . LEU A 1 91 ? -1.942 -0.147 -11.469 1.00 95.00 91 LEU A O 1
ATOM 672 N N . LEU A 1 92 ? 0.267 -0.572 -11.598 1.00 95.75 92 LEU A N 1
ATOM 673 C CA . LEU A 1 92 ? 0.670 0.753 -12.058 1.00 95.75 92 LEU A CA 1
ATOM 674 C C . LEU A 1 92 ? 0.032 1.092 -13.409 1.00 95.75 92 LEU A C 1
ATOM 676 O O . LEU A 1 92 ? -0.548 2.158 -13.562 1.00 95.75 92 LEU A O 1
ATOM 680 N N . GLU A 1 93 ? 0.093 0.183 -14.378 1.00 95.31 93 GLU A N 1
ATOM 681 C CA . GLU A 1 93 ? -0.507 0.402 -15.695 1.00 95.31 93 GLU A CA 1
ATOM 682 C C . GLU A 1 93 ? -2.028 0.579 -15.604 1.00 95.31 93 GLU A C 1
ATOM 684 O O . GLU A 1 93 ? -2.581 1.394 -16.335 1.00 95.31 93 GLU A O 1
ATOM 689 N N . GLY A 1 94 ? -2.700 -0.122 -14.681 1.00 92.69 94 GLY A N 1
ATOM 690 C CA . GLY A 1 94 ? -4.129 0.067 -14.422 1.00 92.69 94 GLY A CA 1
ATOM 691 C C . GLY A 1 94 ? -4.464 1.514 -14.057 1.00 92.69 94 GLY A C 1
ATOM 692 O O . GLY A 1 94 ? -5.260 2.148 -14.740 1.00 92.69 94 GLY A O 1
ATOM 693 N N . ILE A 1 95 ? -3.787 2.066 -13.046 1.00 91.44 95 ILE A N 1
ATOM 694 C CA . ILE A 1 95 ? -4.052 3.444 -12.602 1.00 91.44 95 ILE A CA 1
ATOM 695 C C . ILE A 1 95 ? -3.598 4.501 -13.619 1.00 91.44 95 ILE A C 1
ATOM 697 O O . ILE A 1 95 ? -4.189 5.577 -13.693 1.00 91.44 95 ILE A O 1
ATOM 701 N N . LEU A 1 96 ? -2.555 4.221 -14.411 1.00 93.31 96 LEU A N 1
ATOM 702 C CA . LEU A 1 96 ? -2.120 5.129 -15.473 1.00 93.31 96 LEU A CA 1
ATOM 703 C C . LEU A 1 96 ? -3.151 5.181 -16.602 1.00 93.31 96 LEU A C 1
ATOM 705 O O . LEU A 1 96 ? -3.471 6.277 -17.052 1.00 93.31 96 LEU A O 1
ATOM 709 N N . ARG A 1 97 ? -3.719 4.035 -16.998 1.00 93.56 97 ARG A N 1
ATOM 710 C CA . ARG A 1 97 ? -4.804 3.982 -17.988 1.00 93.56 97 ARG A CA 1
ATOM 711 C C . ARG A 1 97 ? -6.067 4.664 -17.498 1.00 93.56 97 ARG A C 1
ATOM 713 O O . ARG A 1 97 ? -6.633 5.451 -18.244 1.00 93.56 97 ARG A O 1
ATOM 720 N N . ASP A 1 98 ? -6.453 4.436 -16.243 1.00 90.75 98 ASP A N 1
ATOM 721 C CA . ASP A 1 98 ? -7.589 5.138 -15.638 1.00 90.75 98 ASP A CA 1
ATOM 722 C C . ASP A 1 98 ? -7.381 6.664 -15.702 1.00 90.75 98 ASP A C 1
ATOM 724 O O . ASP A 1 98 ? -8.308 7.412 -16.009 1.00 90.75 98 ASP A O 1
ATOM 728 N N . GLY A 1 99 ? -6.147 7.128 -15.466 1.00 88.31 99 GLY A N 1
ATOM 729 C CA . GLY A 1 99 ? -5.751 8.529 -15.615 1.00 88.31 99 GLY A CA 1
ATOM 730 C C . GLY A 1 99 ? -5.797 9.042 -17.060 1.00 88.31 99 GLY A C 1
ATOM 731 O O . GLY A 1 99 ? -6.275 10.154 -17.295 1.00 88.31 99 GLY A O 1
ATOM 732 N N . GLU A 1 100 ? -5.322 8.256 -18.029 1.00 90.38 100 GLU A N 1
ATOM 733 C CA . GLU A 1 100 ? -5.368 8.586 -19.461 1.00 90.38 100 GLU A CA 1
ATOM 734 C C . GLU A 1 100 ? -6.819 8.678 -19.963 1.00 90.38 100 GLU A C 1
ATOM 736 O O . GLU A 1 100 ? -7.179 9.662 -20.614 1.00 90.38 100 GLU A O 1
ATOM 741 N N . ASP A 1 101 ? -7.668 7.719 -19.584 1.00 90.44 101 ASP A N 1
ATOM 742 C CA . ASP A 1 101 ? -9.076 7.623 -19.988 1.00 90.44 101 ASP A CA 1
ATOM 743 C C . ASP A 1 101 ? -9.904 8.826 -19.513 1.00 90.44 101 ASP A C 1
ATOM 745 O O . ASP A 1 101 ? -10.789 9.307 -20.223 1.00 90.44 101 ASP A O 1
ATOM 749 N N . ILE A 1 102 ? -9.586 9.371 -18.336 1.00 87.56 102 ILE A N 1
ATOM 750 C CA . ILE A 1 102 ? -10.217 10.590 -17.804 1.00 87.56 102 ILE A CA 1
ATOM 751 C C . ILE A 1 102 ? -9.407 11.866 -18.091 1.00 87.56 102 ILE A C 1
ATOM 753 O O . ILE A 1 102 ? -9.741 12.939 -17.587 1.00 87.56 102 ILE A O 1
ATOM 757 N N . SER A 1 103 ? -8.357 11.767 -18.914 1.00 85.19 103 SER A N 1
ATOM 758 C CA . SER A 1 103 ? -7.524 12.885 -19.378 1.00 85.19 103 SER A CA 1
ATOM 759 C C . SER A 1 103 ? -6.783 13.664 -18.277 1.00 85.19 103 SER A C 1
ATOM 761 O O . SER A 1 103 ? -6.593 14.880 -18.389 1.00 85.19 103 SER A O 1
ATOM 763 N N . VAL A 1 104 ? -6.307 12.993 -17.220 1.00 85.75 104 VAL A N 1
ATOM 764 C CA . VAL A 1 104 ? -5.371 13.619 -16.269 1.00 85.75 104 VAL A CA 1
ATOM 765 C C . VAL A 1 104 ? -4.060 13.926 -16.998 1.00 85.75 104 VAL A C 1
ATOM 767 O O . VAL A 1 104 ? -3.478 13.062 -17.648 1.00 85.75 104 VAL A O 1
ATOM 770 N N . LEU A 1 105 ? -3.550 15.155 -16.889 1.00 87.75 105 LEU A N 1
ATOM 771 C CA . LEU A 1 105 ? -2.282 15.528 -17.524 1.00 87.75 105 LEU A CA 1
ATOM 772 C C . LEU A 1 105 ? -1.092 15.109 -16.644 1.00 87.75 105 LEU A C 1
ATOM 774 O O . LEU A 1 105 ? -0.690 15.845 -15.737 1.00 87.75 105 LEU A O 1
ATOM 778 N N . LEU A 1 106 ? -0.522 13.937 -16.935 1.00 88.00 106 LEU A N 1
ATOM 779 C CA . LEU A 1 106 ? 0.658 13.369 -16.273 1.00 88.00 106 LEU A CA 1
ATOM 780 C C . LEU A 1 106 ? 1.750 13.022 -17.298 1.00 88.00 106 LEU A C 1
ATOM 782 O O . LEU A 1 106 ? 1.451 12.793 -18.469 1.00 88.00 106 LEU A O 1
ATOM 786 N N . PRO A 1 107 ? 3.028 12.950 -16.885 1.00 91.62 107 PRO A N 1
ATOM 787 C CA . PRO A 1 107 ? 4.113 12.505 -17.754 1.00 91.62 107 PRO A CA 1
ATOM 788 C C . PRO A 1 107 ? 4.143 10.966 -17.852 1.00 91.62 107 PRO A C 1
ATOM 790 O O . PRO A 1 107 ? 5.091 10.334 -17.386 1.00 91.62 107 PRO A O 1
ATOM 793 N N . TYR A 1 108 ? 3.097 10.360 -18.422 1.00 92.81 108 TYR A N 1
ATOM 794 C CA . TYR A 1 108 ? 2.877 8.905 -18.439 1.00 92.81 108 TYR A CA 1
ATOM 795 C C . TYR A 1 108 ? 4.081 8.104 -18.942 1.00 92.81 108 TYR A C 1
ATOM 797 O O . TYR A 1 108 ? 4.544 7.199 -18.248 1.00 92.81 108 TYR A O 1
ATOM 805 N N . ASP A 1 109 ? 4.647 8.485 -20.088 1.00 95.12 109 ASP A N 1
ATOM 806 C CA . ASP A 1 109 ? 5.803 7.796 -20.677 1.00 95.12 109 ASP A CA 1
ATOM 807 C C . ASP A 1 109 ? 7.026 7.823 -19.754 1.00 95.12 109 ASP A C 1
ATOM 809 O O . ASP A 1 109 ? 7.749 6.835 -19.627 1.00 95.12 109 ASP A O 1
ATOM 813 N N . VAL A 1 110 ? 7.234 8.938 -19.047 1.00 94.25 110 VAL A N 1
ATOM 814 C CA . VAL A 1 110 ? 8.335 9.085 -18.087 1.00 94.25 110 VAL A CA 1
ATOM 815 C C . VAL A 1 110 ? 8.113 8.186 -16.872 1.00 94.25 110 VAL A C 1
ATOM 817 O O . VAL A 1 110 ? 9.064 7.571 -16.390 1.00 94.25 110 VAL A O 1
ATOM 820 N N . ILE A 1 111 ? 6.874 8.093 -16.377 1.00 93.94 111 ILE A N 1
ATOM 821 C CA . ILE A 1 111 ? 6.523 7.219 -15.249 1.00 93.94 111 ILE A CA 1
ATOM 822 C C . ILE A 1 111 ? 6.756 5.757 -15.637 1.00 93.94 111 ILE A C 1
ATOM 824 O O . ILE A 1 111 ? 7.457 5.051 -14.909 1.00 93.94 111 ILE A O 1
ATOM 828 N N . ARG A 1 112 ? 6.231 5.329 -16.796 1.00 95.75 112 ARG A N 1
ATOM 829 C CA . ARG A 1 112 ? 6.395 3.969 -17.331 1.00 95.75 112 ARG A CA 1
ATOM 830 C C . ARG A 1 112 ? 7.874 3.613 -17.471 1.00 95.75 112 ARG A C 1
ATOM 832 O O . ARG A 1 112 ? 8.325 2.665 -16.835 1.00 95.75 112 ARG A O 1
ATOM 839 N N . ALA A 1 113 ? 8.646 4.431 -18.188 1.00 94.56 113 ALA A N 1
ATOM 840 C CA . ALA A 1 113 ? 10.066 4.176 -18.433 1.00 94.56 113 ALA A CA 1
ATOM 841 C C . ALA A 1 113 ? 10.897 4.095 -17.140 1.00 94.56 113 ALA A C 1
ATOM 843 O O . ALA A 1 113 ? 11.776 3.241 -17.009 1.00 94.56 113 ALA A O 1
ATOM 844 N N . ARG A 1 114 ? 10.634 4.971 -16.157 1.00 91.31 114 ARG A N 1
ATOM 845 C CA . ARG A 1 114 ? 11.369 4.962 -14.879 1.00 91.31 114 ARG A CA 1
ATOM 846 C C . ARG A 1 114 ? 11.002 3.760 -14.011 1.00 91.31 114 ARG A C 1
ATOM 848 O O . ARG A 1 114 ? 11.901 3.157 -13.428 1.00 91.31 114 ARG A O 1
ATOM 855 N N . CYS A 1 115 ? 9.719 3.407 -13.936 1.00 93.56 115 CYS A N 1
ATOM 856 C CA . CYS A 1 115 ? 9.271 2.269 -13.135 1.00 93.56 115 CYS A CA 1
ATOM 857 C C . CYS A 1 115 ? 9.713 0.936 -13.750 1.00 93.56 115 CYS A C 1
ATOM 859 O O . CYS A 1 115 ? 10.260 0.103 -13.034 1.00 93.56 115 CYS A O 1
ATOM 861 N N . GLU A 1 116 ? 9.570 0.767 -15.068 1.00 94.25 116 GLU A N 1
ATOM 862 C CA . GLU A 1 116 ? 10.066 -0.406 -15.804 1.00 94.25 116 GLU A CA 1
ATOM 863 C C . GLU A 1 116 ? 11.577 -0.579 -15.597 1.00 94.25 116 GLU A C 1
ATOM 865 O O . GLU A 1 116 ? 12.025 -1.652 -15.189 1.00 94.25 116 GLU A O 1
ATOM 870 N N . ARG A 1 117 ? 12.312 0.538 -15.720 1.00 93.56 117 ARG A N 1
ATOM 871 C CA . ARG A 1 117 ? 13.678 0.794 -15.233 1.00 93.56 117 ARG A CA 1
ATOM 872 C C . ARG A 1 117 ? 14.140 -0.113 -14.092 1.00 93.56 117 ARG A C 1
ATOM 874 O O . ARG A 1 117 ? 15.068 -0.919 -14.178 1.00 93.56 117 ARG A O 1
ATOM 881 N N . LEU A 1 118 ? 13.491 0.133 -12.965 1.00 94.06 118 LEU A N 1
ATOM 882 C CA . LEU A 1 118 ? 13.894 -0.344 -11.650 1.00 94.06 118 LEU A CA 1
ATOM 883 C C . LEU A 1 118 ? 13.044 -1.535 -11.195 1.00 94.06 118 LEU A C 1
ATOM 885 O O . LEU A 1 118 ? 13.232 -2.031 -10.087 1.00 94.06 118 LEU A O 1
ATOM 889 N N . SER A 1 119 ? 12.120 -2.006 -12.038 1.00 94.38 119 SER A N 1
ATOM 890 C CA . SER A 1 119 ? 11.147 -3.040 -11.683 1.00 94.38 119 SER A CA 1
ATOM 891 C C . SER A 1 119 ? 11.794 -4.361 -11.267 1.00 94.38 119 SER A C 1
ATOM 893 O O . SER A 1 119 ? 11.247 -5.055 -10.418 1.00 94.38 119 SER A O 1
ATOM 895 N N . TRP A 1 120 ? 12.995 -4.673 -11.761 1.00 94.31 120 TRP A N 1
ATOM 896 C CA . TRP A 1 120 ? 13.741 -5.876 -11.379 1.00 94.31 120 TRP A CA 1
ATOM 897 C C . TRP A 1 120 ? 14.101 -5.923 -9.881 1.00 94.31 120 TRP A C 1
ATOM 899 O O . TRP A 1 120 ? 14.232 -7.005 -9.317 1.00 94.31 120 TRP A O 1
ATOM 909 N N . HIS A 1 121 ? 14.195 -4.778 -9.188 1.00 95.06 121 HIS A N 1
ATOM 910 C CA . HIS A 1 121 ? 14.391 -4.753 -7.729 1.00 95.06 121 HIS A CA 1
ATOM 911 C C . HIS A 1 121 ? 13.181 -5.310 -6.957 1.00 95.06 121 HIS A C 1
ATOM 913 O O . HIS A 1 121 ? 13.303 -5.669 -5.782 1.00 95.06 121 HIS A O 1
ATOM 919 N N . LEU A 1 122 ? 12.007 -5.379 -7.595 1.00 96.69 122 LEU A N 1
ATOM 920 C CA . LEU A 1 122 ? 10.795 -5.965 -7.023 1.00 96.69 122 LEU A CA 1
ATOM 921 C C . LEU A 1 122 ? 10.845 -7.500 -7.024 1.00 96.69 122 LEU A C 1
ATOM 923 O O . LEU A 1 122 ? 10.163 -8.110 -6.206 1.00 96.69 122 LEU A O 1
ATOM 927 N N . ASP A 1 123 ? 11.677 -8.125 -7.866 1.00 95.38 123 ASP A N 1
ATOM 928 C CA . ASP A 1 123 ? 11.814 -9.591 -7.943 1.00 95.38 123 ASP A CA 1
ATOM 929 C C . ASP A 1 123 ? 12.522 -10.200 -6.724 1.00 95.38 123 ASP A C 1
ATOM 931 O O . ASP A 1 123 ? 12.490 -11.413 -6.528 1.00 95.38 123 ASP A O 1
ATOM 935 N N . ALA A 1 124 ? 13.108 -9.365 -5.858 1.00 94.94 124 ALA A N 1
ATOM 936 C CA . ALA A 1 124 ? 13.588 -9.787 -4.542 1.00 94.94 124 ALA A CA 1
ATOM 937 C C . ALA A 1 124 ? 12.450 -10.294 -3.630 1.00 94.94 124 ALA A C 1
ATOM 939 O O . ALA A 1 124 ? 12.708 -10.957 -2.627 1.00 94.94 124 ALA A O 1
ATOM 940 N N . ILE A 1 125 ? 11.195 -9.973 -3.962 1.00 96.75 125 ILE A N 1
ATOM 941 C CA . ILE A 1 125 ? 10.011 -10.419 -3.233 1.00 96.75 125 ILE A CA 1
ATOM 942 C C . ILE A 1 125 ? 9.542 -11.747 -3.811 1.00 96.75 125 ILE A C 1
ATOM 944 O O . ILE A 1 125 ? 9.085 -11.827 -4.951 1.00 96.75 125 ILE A O 1
ATOM 948 N N . THR A 1 126 ? 9.631 -12.790 -2.992 1.00 95.75 126 THR A N 1
ATOM 949 C CA . THR A 1 126 ? 9.349 -14.167 -3.413 1.00 95.75 126 THR A CA 1
ATOM 950 C C . THR A 1 126 ? 8.072 -14.720 -2.802 1.00 95.75 126 THR A C 1
ATOM 952 O O . THR A 1 126 ? 7.462 -15.616 -3.386 1.00 95.75 126 THR A O 1
ATOM 955 N N . LEU A 1 127 ? 7.624 -14.176 -1.664 1.00 96.12 127 LEU A N 1
ATOM 956 C CA . LEU A 1 127 ? 6.378 -14.596 -1.0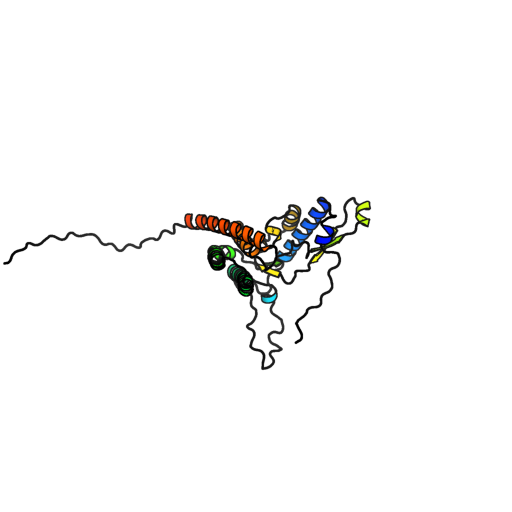31 1.00 96.12 127 LEU A CA 1
ATOM 957 C C . LEU A 1 127 ? 5.253 -13.573 -1.273 1.00 96.12 127 LEU A C 1
ATOM 959 O O . LEU A 1 127 ? 5.332 -12.439 -0.802 1.00 96.12 127 LEU A O 1
ATOM 963 N N . PRO A 1 128 ? 4.166 -13.967 -1.959 1.00 96.56 128 PRO A N 1
ATOM 964 C CA . PRO A 1 128 ? 3.000 -13.115 -2.187 1.00 96.56 128 PRO A CA 1
ATOM 965 C C . PRO A 1 128 ? 2.139 -13.016 -0.919 1.00 96.56 128 PRO A C 1
ATOM 967 O O . PRO A 1 128 ? 1.356 -13.920 -0.614 1.00 96.56 128 PRO A O 1
ATOM 970 N N . ARG A 1 129 ? 2.277 -11.920 -0.167 1.00 96.75 129 ARG A N 1
ATOM 971 C CA . ARG A 1 129 ? 1.608 -11.702 1.129 1.00 96.75 129 ARG A CA 1
ATOM 972 C C . ARG A 1 129 ? 0.384 -10.812 0.993 1.00 96.75 129 ARG A C 1
ATOM 974 O O . ARG A 1 129 ? 0.434 -9.808 0.282 1.00 96.75 129 ARG A O 1
ATOM 981 N N . LEU A 1 130 ? -0.698 -11.144 1.693 1.00 97.06 130 LEU A N 1
ATOM 982 C CA . LEU A 1 130 ? -1.902 -10.322 1.683 1.00 97.06 130 LEU A CA 1
ATOM 983 C C . LEU A 1 130 ? -1.621 -8.964 2.335 1.00 97.06 130 LEU A C 1
ATOM 985 O O . LEU A 1 130 ? -1.259 -8.871 3.505 1.00 97.06 130 LEU A O 1
ATOM 989 N N . THR A 1 131 ? -1.829 -7.912 1.558 1.00 96.00 131 THR A N 1
ATOM 990 C CA . THR A 1 131 ? -1.584 -6.522 1.928 1.00 96.00 131 THR A CA 1
ATOM 991 C C . THR A 1 131 ? -2.782 -5.692 1.495 1.00 96.00 131 THR A C 1
ATOM 993 O O . THR A 1 131 ? -3.235 -5.809 0.358 1.00 96.00 131 THR A O 1
ATOM 996 N N . ILE A 1 132 ? -3.305 -4.850 2.383 1.00 96.19 132 ILE A N 1
ATOM 997 C CA . ILE A 1 132 ? -4.333 -3.869 2.023 1.00 96.19 132 ILE A CA 1
ATOM 998 C C . ILE A 1 132 ? -3.634 -2.531 1.793 1.00 96.19 132 ILE A C 1
ATOM 1000 O O . ILE A 1 132 ? -2.923 -2.052 2.677 1.00 96.19 132 ILE A O 1
ATOM 1004 N N . LEU A 1 133 ? -3.787 -1.962 0.594 1.00 94.81 133 LEU A N 1
ATOM 1005 C CA . LEU A 1 133 ? -2.998 -0.801 0.164 1.00 94.81 133 LEU A CA 1
ATOM 1006 C C . LEU A 1 133 ? -3.234 0.449 1.022 1.00 94.81 133 LEU A C 1
ATOM 1008 O O . LEU A 1 133 ? -2.304 1.220 1.232 1.00 94.81 133 LEU A O 1
ATOM 1012 N N . ASP A 1 134 ? -4.457 0.636 1.509 1.00 92.75 134 ASP A N 1
ATOM 1013 C CA . ASP A 1 134 ? -4.933 1.804 2.254 1.00 92.75 134 ASP A CA 1
ATOM 1014 C C . ASP A 1 134 ? -5.308 1.460 3.707 1.00 92.75 134 ASP A C 1
ATOM 1016 O O . ASP A 1 134 ? -6.238 2.034 4.282 1.00 92.75 134 ASP A O 1
ATOM 1020 N N . ILE A 1 135 ? -4.609 0.492 4.307 1.00 93.81 135 ILE A N 1
ATOM 1021 C CA . ILE A 1 135 ? -4.883 0.013 5.670 1.00 93.81 135 ILE A CA 1
ATOM 1022 C C . ILE A 1 135 ? -4.731 1.103 6.741 1.00 93.81 135 ILE A C 1
ATOM 1024 O O . ILE A 1 135 ? -5.337 1.000 7.804 1.00 93.81 135 ILE A O 1
ATOM 1028 N N . GLY A 1 136 ? -3.945 2.148 6.466 1.00 91.56 136 GLY A N 1
ATOM 1029 C CA . GLY A 1 136 ? -3.763 3.305 7.343 1.00 91.56 136 GLY A CA 1
ATOM 1030 C C . GLY A 1 136 ? -4.829 4.387 7.192 1.00 91.56 136 GLY A C 1
ATOM 1031 O O . GLY A 1 136 ? -4.838 5.348 7.964 1.00 91.56 136 GLY A O 1
ATOM 1032 N N . SER A 1 137 ? -5.730 4.265 6.216 1.00 92.75 137 SER A N 1
ATOM 1033 C CA . SER A 1 137 ? -6.767 5.261 5.966 1.00 92.75 137 SER A CA 1
ATOM 1034 C C . SER A 1 137 ? -7.753 5.334 7.130 1.00 92.75 137 SER A C 1
ATOM 1036 O O . SER A 1 137 ? -8.528 4.410 7.386 1.00 92.75 137 SER A O 1
ATOM 1038 N N . GLU A 1 138 ? -7.797 6.486 7.799 1.00 93.12 138 GLU A N 1
ATOM 1039 C CA . GLU A 1 138 ? -8.695 6.719 8.936 1.00 93.12 138 GLU A CA 1
ATOM 1040 C C . GLU A 1 138 ? -10.184 6.588 8.567 1.00 93.12 138 GLU A C 1
ATOM 1042 O O . GLU A 1 138 ? -11.024 6.357 9.433 1.00 93.12 138 GLU A O 1
ATOM 1047 N N . ALA A 1 139 ? -10.534 6.725 7.284 1.00 92.00 139 ALA A N 1
ATOM 1048 C CA . ALA A 1 139 ? -11.899 6.512 6.805 1.00 92.00 139 ALA A CA 1
ATOM 1049 C C . ALA A 1 139 ? -12.291 5.024 6.750 1.00 92.00 139 ALA A C 1
ATOM 1051 O O . ALA A 1 139 ? -13.481 4.700 6.759 1.00 92.00 139 ALA A O 1
ATOM 1052 N N . ASN A 1 140 ? -11.298 4.134 6.693 1.00 91.50 140 ASN A N 1
ATOM 1053 C CA . ASN A 1 140 ? -11.482 2.710 6.438 1.00 91.50 140 ASN A CA 1
ATOM 1054 C C . ASN A 1 140 ? -11.248 1.852 7.682 1.00 91.50 140 ASN A C 1
ATOM 1056 O O . ASN A 1 140 ? -11.792 0.748 7.751 1.00 91.50 140 ASN A O 1
ATOM 1060 N N . VAL A 1 141 ? -10.490 2.357 8.660 1.00 94.31 141 VAL A N 1
ATOM 1061 C CA . VAL A 1 141 ? -10.268 1.712 9.960 1.00 94.31 141 VAL A CA 1
ATOM 1062 C C . VAL A 1 141 ? -11.451 1.974 10.888 1.00 94.31 141 VAL A C 1
ATOM 1064 O O . VAL A 1 141 ? -11.799 3.124 11.158 1.00 94.31 141 VAL A O 1
ATOM 1067 N N . MET A 1 142 ? -12.050 0.900 11.399 1.00 94.25 142 MET A N 1
ATOM 1068 C CA . MET A 1 142 ? -13.192 0.947 12.309 1.00 94.25 142 MET A CA 1
ATOM 1069 C C . MET A 1 142 ? -12.731 0.710 13.741 1.00 94.25 142 MET A C 1
ATOM 1071 O O . MET A 1 142 ? -11.985 -0.235 14.009 1.00 94.25 142 MET A O 1
ATOM 1075 N N . VAL A 1 143 ? -13.179 1.569 14.654 1.00 93.75 143 VAL A N 1
ATOM 1076 C CA . VAL A 1 143 ? -12.779 1.551 16.062 1.00 93.75 143 VAL A CA 1
ATOM 1077 C C . VAL A 1 143 ? -14.018 1.578 16.953 1.00 93.75 143 VAL A C 1
ATOM 1079 O O . VAL A 1 143 ? -14.914 2.409 16.788 1.00 93.75 143 VAL A O 1
ATOM 1082 N N . SER A 1 144 ? -14.061 0.675 17.928 1.00 91.25 144 SER A N 1
ATOM 1083 C CA . SER A 1 144 ? -14.947 0.791 19.083 1.00 91.25 144 SER A CA 1
ATOM 1084 C C . SER A 1 144 ? -14.260 1.658 20.126 1.00 91.25 144 SER A C 1
ATOM 1086 O O . SER A 1 144 ? -13.132 1.370 20.521 1.00 91.25 144 SER A O 1
ATOM 1088 N N . TYR A 1 145 ? -14.946 2.704 20.576 1.00 83.94 145 TYR A N 1
ATOM 1089 C CA . TYR A 1 145 ? -14.424 3.655 21.547 1.00 83.94 145 TYR A CA 1
ATOM 1090 C C . TYR A 1 145 ? -15.446 3.873 22.658 1.00 83.94 145 TYR A C 1
ATOM 1092 O O . TYR A 1 145 ? -16.519 4.431 22.424 1.00 83.94 145 TYR A O 1
ATOM 1100 N N . ASP A 1 146 ? -15.119 3.425 23.870 1.00 78.38 146 ASP A N 1
ATOM 1101 C CA . ASP A 1 146 ? -15.989 3.568 25.036 1.00 78.38 146 ASP A CA 1
ATOM 1102 C C . ASP A 1 146 ? -15.420 4.601 26.016 1.00 78.38 146 ASP A C 1
ATOM 1104 O O . ASP A 1 146 ? -14.550 4.310 26.842 1.00 78.38 146 ASP A O 1
ATOM 1108 N N . LYS A 1 147 ? -15.954 5.829 25.947 1.00 67.00 147 LYS A N 1
ATOM 1109 C CA . LYS A 1 147 ? -15.586 6.923 26.862 1.00 67.00 147 LYS A CA 1
ATOM 1110 C C . LYS A 1 147 ? -15.902 6.610 28.326 1.00 67.00 147 LYS A C 1
ATOM 1112 O O . LYS A 1 147 ? -15.244 7.160 29.204 1.00 67.00 147 LYS A O 1
ATOM 1117 N N . SER A 1 148 ? -16.888 5.754 28.608 1.00 64.62 148 SER A N 1
ATOM 1118 C CA . SER A 1 148 ? -17.321 5.473 29.984 1.00 64.62 148 SER A CA 1
ATOM 1119 C C . SER A 1 148 ? -16.298 4.646 30.768 1.00 64.62 148 SER A C 1
ATOM 1121 O O . SER A 1 148 ? -16.207 4.762 31.988 1.00 64.62 148 SER A O 1
ATOM 1123 N N . LYS A 1 149 ? -15.465 3.865 30.068 1.00 57.06 149 LYS A N 1
ATOM 1124 C CA . LYS A 1 149 ? -14.392 3.056 30.669 1.00 57.06 149 LYS A CA 1
ATOM 1125 C C . LYS A 1 149 ? -13.097 3.831 30.908 1.00 57.06 149 LYS A C 1
ATOM 1127 O O . LYS A 1 149 ? -12.301 3.434 31.759 1.00 57.06 149 LYS A O 1
ATOM 1132 N N . ALA A 1 150 ? -12.917 4.968 30.233 1.00 55.81 150 ALA A N 1
ATOM 1133 C CA . ALA A 1 150 ? -11.744 5.828 30.391 1.00 55.81 150 ALA A CA 1
ATOM 1134 C C . ALA A 1 150 ? -11.604 6.380 31.824 1.00 55.81 150 ALA A C 1
ATOM 1136 O O . ALA A 1 150 ? -10.491 6.554 32.317 1.00 55.81 150 ALA A O 1
ATOM 1137 N N . SER A 1 151 ? -12.723 6.597 32.527 1.00 53.12 151 SER A N 1
ATOM 1138 C CA . SER A 1 151 ? -12.734 7.117 33.901 1.00 53.12 151 SER A CA 1
ATOM 1139 C C . SER A 1 151 ? -12.324 6.105 34.976 1.00 53.12 151 SER A C 1
ATOM 1141 O O . SER A 1 151 ? -12.034 6.518 36.095 1.00 53.12 151 SER A O 1
ATOM 1143 N N . SER A 1 152 ? -12.290 4.801 34.672 1.00 55.59 152 SER A N 1
ATOM 1144 C CA . SER A 1 152 ? -11.945 3.753 35.651 1.00 55.59 152 SER A CA 1
ATOM 1145 C C . SER A 1 152 ? -10.511 3.222 35.545 1.00 55.59 152 SER A C 1
ATOM 1147 O O . SER A 1 152 ? -9.970 2.777 36.552 1.00 55.59 152 SER A O 1
ATOM 1149 N N . SER A 1 153 ? -9.885 3.269 34.363 1.00 54.69 153 SER A N 1
ATOM 1150 C CA . SER A 1 153 ? -8.510 2.777 34.140 1.00 54.69 153 SER A CA 1
ATOM 1151 C C . SER A 1 153 ? -7.515 3.867 33.725 1.00 54.69 153 SER A C 1
ATOM 1153 O O . SER A 1 153 ? -6.327 3.583 33.599 1.00 54.69 153 SER A O 1
ATOM 1155 N N . GLY A 1 154 ? -7.968 5.107 33.496 1.00 52.84 154 GLY A N 1
ATOM 1156 C CA . GLY A 1 154 ? -7.120 6.198 33.004 1.00 52.84 154 GLY A CA 1
ATOM 1157 C C . GLY A 1 154 ? -6.746 6.094 31.518 1.00 52.84 154 GLY A C 1
ATOM 1158 O O . GLY A 1 154 ? -6.039 6.964 31.016 1.00 52.84 154 GLY A O 1
ATOM 1159 N N . SER A 1 155 ? -7.235 5.077 30.800 1.00 55.91 155 SER A N 1
ATOM 1160 C CA . SER A 1 155 ? -7.082 4.924 29.350 1.00 55.91 155 SER A CA 1
ATOM 1161 C C . SER A 1 155 ? -8.420 4.517 28.734 1.00 55.91 155 SER A C 1
ATOM 1163 O O . SER A 1 155 ? -9.009 3.521 29.160 1.00 55.91 155 SER A O 1
ATOM 1165 N N . ALA A 1 156 ? -8.923 5.253 27.741 1.00 62.50 156 ALA A N 1
ATOM 1166 C CA . ALA A 1 156 ? -10.076 4.770 26.989 1.00 62.50 156 ALA A CA 1
ATOM 1167 C C . ALA A 1 156 ? -9.702 3.484 26.242 1.00 62.50 156 ALA A C 1
ATOM 1169 O O . ALA A 1 156 ? -8.625 3.387 25.653 1.00 62.50 156 ALA A O 1
ATOM 1170 N N . ASP A 1 157 ? -10.596 2.500 26.276 1.00 76.00 157 ASP A N 1
ATOM 1171 C CA . ASP A 1 157 ? -10.428 1.231 25.572 1.00 76.00 157 ASP A CA 1
ATOM 1172 C C . ASP A 1 157 ? -10.832 1.439 24.105 1.00 76.00 157 ASP A C 1
ATOM 1174 O O . ASP A 1 157 ? -11.994 1.268 23.723 1.00 76.00 157 ASP A O 1
ATOM 1178 N N . ALA A 1 158 ? -9.889 1.946 23.309 1.00 86.31 158 ALA A N 1
ATOM 1179 C CA . ALA A 1 158 ? -10.040 2.103 21.870 1.00 86.31 158 ALA A CA 1
ATOM 1180 C C . ALA A 1 158 ? -9.576 0.815 21.187 1.00 86.31 158 ALA A C 1
ATOM 1182 O O . ALA A 1 158 ? -8.394 0.490 21.223 1.00 86.31 158 ALA A O 1
ATOM 1183 N N . LYS A 1 159 ? -10.487 0.075 20.552 1.00 91.38 159 LYS A N 1
ATOM 1184 C CA . LYS A 1 159 ? -10.159 -1.205 19.911 1.00 91.38 159 LYS A CA 1
ATOM 1185 C C . LYS A 1 159 ? -10.538 -1.207 18.442 1.00 91.38 159 LYS A C 1
ATOM 1187 O O . LYS A 1 159 ? -11.675 -0.877 18.106 1.00 91.38 159 LYS A O 1
ATOM 1192 N N . ILE A 1 160 ? -9.622 -1.644 17.579 1.00 93.44 160 ILE A N 1
ATOM 1193 C CA . ILE A 1 160 ? -9.932 -1.885 16.168 1.00 93.44 160 ILE A CA 1
ATOM 1194 C C . ILE A 1 160 ? -10.931 -3.037 16.066 1.00 93.44 160 ILE A C 1
ATOM 1196 O O . ILE A 1 160 ? -10.706 -4.140 16.566 1.00 93.44 160 ILE A O 1
ATOM 1200 N N . THR A 1 161 ? -12.046 -2.765 15.404 1.00 93.06 161 THR A N 1
ATOM 1201 C CA . THR A 1 161 ? -13.157 -3.702 15.211 1.00 93.06 161 THR A CA 1
ATOM 1202 C C . THR A 1 161 ? -13.276 -4.182 13.775 1.00 93.06 161 THR A C 1
ATOM 1204 O O . THR A 1 161 ? -13.876 -5.228 13.539 1.00 93.06 161 THR A O 1
ATOM 1207 N N . GLY A 1 162 ? -12.702 -3.462 12.810 1.00 90.12 162 GLY A N 1
ATOM 1208 C CA . GLY A 1 162 ? -12.750 -3.886 11.419 1.00 90.12 162 GLY A CA 1
ATOM 1209 C C . GLY A 1 162 ? -12.105 -2.924 10.433 1.00 90.12 162 GLY A C 1
ATOM 1210 O O . GLY A 1 162 ? -11.562 -1.881 10.793 1.00 90.12 162 GLY A O 1
ATOM 1211 N N . LEU A 1 163 ? -12.199 -3.309 9.163 1.00 91.94 163 LEU A N 1
ATOM 1212 C CA . LEU A 1 163 ? -11.666 -2.589 8.013 1.00 91.94 163 LEU A CA 1
ATOM 1213 C C . LEU A 1 163 ? -12.711 -2.593 6.890 1.00 91.94 163 LEU A C 1
ATOM 1215 O O . LEU A 1 163 ? -13.368 -3.613 6.675 1.00 91.94 163 LEU A O 1
ATOM 1219 N N . ARG A 1 164 ? -12.871 -1.472 6.178 1.00 89.44 164 ARG A N 1
ATOM 1220 C CA . ARG A 1 164 ? -13.836 -1.330 5.066 1.00 89.44 164 ARG A CA 1
ATOM 1221 C C . ARG A 1 164 ? -13.233 -1.572 3.669 1.00 89.44 164 ARG A C 1
ATOM 1223 O O . ARG A 1 164 ? -13.962 -1.952 2.758 1.00 89.44 164 ARG A O 1
ATOM 1230 N N . SER A 1 165 ? -11.918 -1.434 3.493 1.00 83.31 165 SER A N 1
ATOM 1231 C CA . SER A 1 165 ? -11.244 -1.430 2.176 1.00 83.31 165 SER A CA 1
ATOM 1232 C C . SER A 1 165 ? -10.766 -2.784 1.646 1.00 83.31 165 SER A C 1
ATOM 1234 O O . SER A 1 165 ? -9.737 -2.877 0.980 1.00 83.31 165 SER A O 1
ATOM 1236 N N . TRP A 1 166 ? -11.511 -3.865 1.873 1.00 87.56 166 TRP A N 1
ATOM 1237 C CA . TRP A 1 166 ? -11.090 -5.197 1.406 1.00 87.56 166 TRP A CA 1
ATOM 1238 C C . TRP A 1 166 ? -10.916 -5.301 -0.119 1.00 87.56 166 TRP A C 1
ATOM 1240 O O . TRP A 1 166 ? -10.139 -6.127 -0.595 1.00 87.56 166 TRP A O 1
ATOM 1250 N N . ALA A 1 167 ? -11.580 -4.435 -0.891 1.00 85.44 167 ALA A N 1
ATOM 1251 C CA . ALA A 1 167 ? -11.423 -4.360 -2.344 1.00 85.44 167 ALA A CA 1
ATOM 1252 C C . ALA A 1 167 ? -10.011 -3.931 -2.796 1.00 85.44 167 ALA A C 1
ATOM 1254 O O . ALA A 1 167 ? -9.621 -4.237 -3.919 1.00 85.44 167 ALA A O 1
ATOM 1255 N N . GLN A 1 168 ? -9.242 -3.269 -1.925 1.00 88.62 168 GLN A N 1
ATOM 1256 C CA . GLN A 1 168 ? -7.867 -2.824 -2.180 1.00 88.62 168 GLN A CA 1
ATOM 1257 C C . GLN A 1 168 ? -6.821 -3.880 -1.785 1.00 88.62 168 GLN A C 1
ATOM 1259 O O . GLN A 1 168 ? -5.636 -3.577 -1.656 1.00 88.62 168 GLN A O 1
ATOM 1264 N N . GLY A 1 169 ? -7.243 -5.124 -1.543 1.00 94.88 169 GLY A N 1
ATOM 1265 C CA . GLY A 1 169 ? -6.334 -6.211 -1.204 1.00 94.88 169 GLY A CA 1
ATOM 1266 C C . GLY A 1 169 ? -5.466 -6.646 -2.382 1.00 94.88 169 GLY A C 1
ATOM 1267 O O . GLY A 1 169 ? -5.958 -6.887 -3.487 1.00 94.88 169 GLY A O 1
ATOM 1268 N N . VAL A 1 170 ? -4.174 -6.819 -2.125 1.00 96.56 170 VAL A N 1
ATOM 1269 C CA . VAL A 1 170 ? -3.189 -7.374 -3.057 1.00 96.56 170 VAL A CA 1
ATOM 1270 C C . VAL A 1 170 ? -2.380 -8.470 -2.371 1.00 96.56 170 VAL A C 1
ATOM 1272 O O . VAL A 1 170 ? -2.127 -8.407 -1.173 1.00 96.56 170 VAL A O 1
ATOM 1275 N N . PHE A 1 171 ? -1.945 -9.469 -3.129 1.00 97.38 171 PHE A N 1
ATOM 1276 C CA . PHE A 1 171 ? -0.903 -10.397 -2.716 1.00 97.38 171 PHE A CA 1
ATOM 1277 C C . PHE A 1 171 ? 0.432 -9.927 -3.298 1.00 97.38 171 PHE A C 1
ATOM 1279 O O . PHE A 1 171 ? 0.643 -9.988 -4.512 1.00 97.38 171 PHE A O 1
ATOM 1286 N N . GLY A 1 172 ? 1.309 -9.410 -2.442 1.00 96.88 172 GLY A N 1
ATOM 1287 C CA . GLY A 1 172 ? 2.491 -8.656 -2.848 1.00 96.88 172 GLY A CA 1
ATOM 1288 C C . GLY A 1 172 ? 3.464 -8.387 -1.711 1.00 96.88 172 GLY A C 1
ATOM 1289 O O . GLY A 1 172 ? 3.463 -9.086 -0.699 1.00 96.88 172 GLY A O 1
ATOM 1290 N N . ASP A 1 173 ? 4.288 -7.362 -1.900 1.00 97.38 173 ASP A N 1
ATOM 1291 C CA . ASP A 1 173 ? 5.180 -6.827 -0.870 1.00 97.38 173 ASP A CA 1
ATOM 1292 C C . ASP A 1 173 ? 4.388 -5.976 0.138 1.00 97.38 173 ASP A C 1
ATOM 1294 O O . ASP A 1 173 ? 3.800 -4.976 -0.280 1.00 97.38 173 ASP A O 1
ATOM 1298 N N . PRO A 1 174 ? 4.405 -6.281 1.449 1.00 96.62 174 PRO A N 1
ATOM 1299 C CA . PRO A 1 174 ? 3.742 -5.460 2.463 1.00 96.62 174 PRO A CA 1
ATOM 1300 C C . PRO A 1 174 ? 4.140 -3.980 2.443 1.00 96.62 174 PRO A C 1
ATOM 1302 O O . PRO A 1 174 ? 3.317 -3.121 2.761 1.00 96.62 174 PRO A O 1
ATOM 1305 N N . LEU A 1 175 ? 5.371 -3.663 2.023 1.00 96.00 175 LEU A N 1
ATOM 1306 C CA . LEU A 1 175 ? 5.883 -2.290 1.977 1.00 96.00 175 LEU A CA 1
ATOM 1307 C C . LEU A 1 175 ? 5.121 -1.366 1.012 1.00 96.00 175 LEU A C 1
ATOM 1309 O O . LEU A 1 175 ? 5.265 -0.145 1.107 1.00 96.00 175 LEU A O 1
ATOM 1313 N N . ILE A 1 176 ? 4.308 -1.904 0.094 1.00 96.31 176 ILE A N 1
ATOM 1314 C CA . ILE A 1 176 ? 3.502 -1.073 -0.810 1.00 96.31 176 ILE A CA 1
ATOM 1315 C C . ILE A 1 176 ? 2.407 -0.291 -0.069 1.00 96.31 176 ILE A C 1
ATOM 1317 O O . ILE A 1 176 ? 2.033 0.797 -0.522 1.00 96.31 176 ILE A O 1
ATOM 1321 N N . ALA A 1 177 ? 1.934 -0.796 1.077 1.00 95.75 177 ALA A N 1
ATOM 1322 C CA . ALA A 1 177 ? 0.855 -0.173 1.837 1.00 95.75 177 ALA A CA 1
ATOM 1323 C C . ALA A 1 177 ? 1.175 1.282 2.229 1.00 95.75 177 ALA A C 1
ATOM 1325 O O . ALA A 1 177 ? 2.331 1.705 2.361 1.00 95.75 177 ALA A O 1
ATOM 1326 N N . ASP A 1 178 ? 0.130 2.085 2.383 1.00 93.81 178 ASP A N 1
ATOM 1327 C CA . ASP A 1 178 ? 0.203 3.507 2.708 1.00 93.81 178 ASP A CA 1
ATOM 1328 C C . ASP A 1 178 ? 0.948 3.782 4.021 1.00 93.81 178 ASP A C 1
ATOM 1330 O O . ASP A 1 178 ? 1.814 4.665 4.045 1.00 93.81 178 ASP A O 1
ATOM 1334 N N . VAL A 1 179 ? 0.698 2.965 5.048 1.00 94.75 179 VAL A N 1
ATOM 1335 C CA . VAL A 1 179 ? 1.301 3.027 6.391 1.00 94.75 179 VAL A CA 1
ATOM 1336 C C . VAL A 1 179 ? 2.830 3.022 6.404 1.00 94.75 179 VAL A C 1
ATOM 1338 O O . VAL A 1 179 ? 3.425 3.597 7.307 1.00 94.75 179 VAL A O 1
ATOM 1341 N N . PHE A 1 180 ? 3.495 2.444 5.398 1.00 95.06 180 PHE A N 1
ATOM 1342 C CA . PHE A 1 180 ? 4.963 2.424 5.325 1.00 95.06 180 PHE A CA 1
ATOM 1343 C C . PHE A 1 180 ? 5.574 3.695 4.719 1.00 95.06 180 PHE A C 1
ATOM 1345 O O . PHE A 1 180 ? 6.794 3.835 4.679 1.00 95.06 180 PHE A O 1
ATOM 1352 N N . THR A 1 181 ? 4.756 4.635 4.237 1.00 90.38 181 THR A N 1
ATOM 1353 C CA . THR A 1 181 ? 5.256 5.893 3.653 1.00 90.38 181 THR A CA 1
ATOM 1354 C C . THR A 1 181 ? 5.795 6.843 4.720 1.00 90.38 181 THR A C 1
ATOM 1356 O O . THR A 1 181 ? 6.810 7.497 4.486 1.00 90.38 181 THR A O 1
ATOM 1359 N N . ASP A 1 182 ? 5.088 6.921 5.847 1.00 90.81 182 ASP A N 1
ATOM 1360 C CA . ASP A 1 182 ? 5.395 7.742 7.022 1.00 90.81 182 ASP A CA 1
ATOM 1361 C C . ASP A 1 182 ? 4.891 7.000 8.277 1.00 90.81 182 ASP A C 1
ATOM 1363 O O . ASP A 1 182 ? 3.817 7.305 8.802 1.00 90.81 182 ASP A O 1
ATOM 1367 N N . PRO A 1 183 ? 5.575 5.911 8.673 1.00 94.69 183 PRO A N 1
ATOM 1368 C CA . PRO A 1 183 ? 5.082 5.022 9.715 1.00 94.69 183 PRO A CA 1
ATOM 1369 C C . PRO A 1 183 ? 5.208 5.670 11.097 1.00 94.69 183 PRO A C 1
ATOM 1371 O O . PRO A 1 183 ? 6.293 6.093 11.496 1.00 94.69 183 PRO A O 1
ATOM 1374 N N . SER A 1 184 ? 4.117 5.690 11.867 1.00 95.88 184 SER A N 1
ATOM 1375 C CA . SER A 1 184 ? 4.165 6.152 13.257 1.00 95.88 184 SER A CA 1
ATOM 1376 C C . SER A 1 184 ? 4.902 5.153 14.157 1.00 95.88 184 SER A C 1
ATOM 1378 O O . SER A 1 184 ? 4.980 3.957 13.863 1.00 95.88 184 SER A O 1
ATOM 1380 N N . GLU A 1 185 ? 5.427 5.622 15.293 1.00 95.50 185 GLU A N 1
ATOM 1381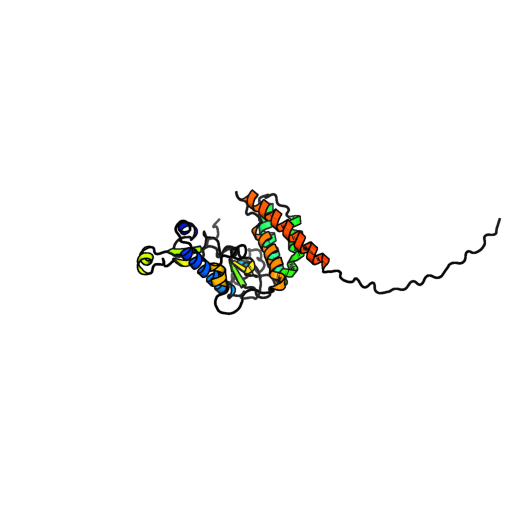 C CA . GLU A 1 185 ? 6.103 4.743 16.259 1.00 95.50 185 GLU A CA 1
ATOM 1382 C C . GLU A 1 185 ? 5.180 3.631 16.770 1.00 95.50 185 GLU A C 1
ATOM 1384 O O . GLU A 1 185 ? 5.609 2.484 16.884 1.00 95.50 185 GLU A O 1
ATOM 1389 N N . GLY A 1 186 ? 3.904 3.954 17.017 1.00 95.94 186 GLY A N 1
ATOM 1390 C CA . GLY A 1 186 ? 2.892 2.971 17.406 1.00 95.94 186 GLY A CA 1
ATOM 1391 C C . GLY A 1 186 ? 2.738 1.890 16.342 1.00 95.94 186 GLY A C 1
ATOM 1392 O O . GLY A 1 186 ? 2.867 0.706 16.647 1.00 95.94 186 GLY A O 1
ATOM 1393 N N . PHE A 1 187 ? 2.570 2.286 15.077 1.00 97.25 187 PHE A N 1
ATOM 1394 C CA . PHE A 1 187 ? 2.489 1.342 13.963 1.00 97.25 187 PHE A CA 1
ATOM 1395 C C . PHE A 1 187 ? 3.717 0.431 13.878 1.00 97.25 187 PHE A C 1
ATOM 1397 O O . PHE A 1 187 ? 3.567 -0.787 13.772 1.00 97.25 187 PHE A O 1
ATOM 1404 N N . LEU A 1 188 ? 4.929 0.989 13.967 1.00 95.75 188 LEU A N 1
ATOM 1405 C CA . LEU A 1 188 ? 6.164 0.201 13.920 1.00 95.75 188 LEU A CA 1
ATOM 1406 C C . LEU A 1 188 ? 6.267 -0.782 15.088 1.00 95.75 188 LEU A C 1
ATOM 1408 O O . LEU A 1 188 ? 6.736 -1.901 14.888 1.00 95.75 188 LEU A O 1
ATOM 1412 N N . GLU A 1 189 ? 5.826 -0.390 16.284 1.00 95.75 189 GLU A N 1
ATOM 1413 C CA . GLU A 1 189 ? 5.769 -1.261 17.460 1.00 95.75 189 GLU A CA 1
ATOM 1414 C C . GLU A 1 189 ? 4.874 -2.482 17.190 1.00 95.75 189 GLU A C 1
ATOM 1416 O O . GLU A 1 189 ? 5.306 -3.624 17.364 1.00 95.75 189 GLU A O 1
ATOM 1421 N N . GLY A 1 190 ? 3.666 -2.254 16.668 1.00 95.50 190 GLY A N 1
ATOM 1422 C CA . GLY A 1 190 ? 2.728 -3.320 16.310 1.00 95.50 190 GLY A CA 1
ATOM 1423 C C . GLY A 1 190 ? 3.202 -4.201 15.152 1.00 95.50 190 GLY A C 1
ATOM 1424 O O . GLY A 1 190 ? 3.078 -5.425 15.205 1.00 95.50 190 GLY A O 1
ATOM 1425 N N . TRP A 1 191 ? 3.778 -3.589 14.114 1.00 95.44 191 TRP A N 1
ATOM 1426 C CA . TRP A 1 191 ? 4.304 -4.285 12.938 1.00 95.44 191 TRP A CA 1
ATOM 1427 C C . TRP A 1 191 ? 5.501 -5.173 13.278 1.00 95.44 191 TRP A C 1
ATOM 1429 O O . TRP A 1 191 ? 5.600 -6.303 12.792 1.00 95.44 191 TRP A O 1
ATOM 1439 N N . ARG A 1 192 ? 6.418 -4.680 14.123 1.00 93.31 192 ARG A N 1
ATOM 1440 C CA . ARG A 1 192 ? 7.552 -5.478 14.601 1.00 93.31 192 ARG A CA 1
ATOM 1441 C C . ARG A 1 192 ? 7.038 -6.637 15.436 1.00 93.31 192 ARG A C 1
ATOM 1443 O O . ARG A 1 192 ? 7.350 -7.771 15.080 1.00 93.31 192 ARG A O 1
ATOM 1450 N N . GLY A 1 193 ? 6.188 -6.367 16.434 1.00 86.12 193 GLY A N 1
ATOM 1451 C CA . GLY A 1 193 ? 5.520 -7.367 17.276 1.00 86.12 193 GLY A CA 1
ATOM 1452 C C . GLY A 1 193 ? 6.425 -8.529 17.718 1.00 86.12 193 GLY A C 1
ATOM 1453 O O . GLY A 1 193 ? 7.649 -8.432 17.709 1.00 86.12 193 GLY A O 1
ATOM 1454 N N . GLU A 1 194 ? 5.829 -9.672 18.049 1.00 77.06 194 GLU A N 1
ATOM 1455 C CA . GLU A 1 194 ? 6.572 -10.921 18.280 1.00 77.06 194 GLU A CA 1
ATOM 1456 C C . GLU A 1 194 ? 6.583 -11.794 17.011 1.00 77.06 194 GLU A C 1
ATOM 1458 O O . GLU A 1 194 ? 5.640 -11.765 16.213 1.00 77.06 194 GLU A O 1
ATOM 1463 N N . GLY A 1 195 ? 7.655 -12.561 16.785 1.00 76.56 195 GLY A N 1
ATOM 1464 C CA . GLY A 1 195 ? 7.770 -13.517 15.672 1.00 76.56 195 GLY A CA 1
ATOM 1465 C C . GLY A 1 195 ? 8.611 -13.044 14.477 1.00 76.56 195 GLY A C 1
ATOM 1466 O O . GLY A 1 195 ? 9.437 -12.144 14.590 1.00 76.56 195 GLY A O 1
ATOM 1467 N N . ARG A 1 196 ? 8.427 -13.692 13.317 1.00 77.44 196 ARG A N 1
ATOM 1468 C CA . ARG A 1 196 ? 9.265 -13.501 12.116 1.00 77.44 196 ARG A CA 1
ATOM 1469 C C . ARG A 1 196 ? 9.036 -12.136 11.450 1.00 77.44 196 ARG A C 1
ATOM 1471 O O . ARG A 1 196 ? 7.900 -11.668 11.362 1.00 77.44 196 ARG A O 1
ATOM 1478 N N . THR A 1 197 ? 10.109 -11.542 10.929 1.00 83.69 197 THR A N 1
ATOM 1479 C CA . THR A 1 197 ? 10.064 -10.369 10.043 1.00 83.69 197 THR A CA 1
ATOM 1480 C C . THR A 1 197 ? 9.331 -10.706 8.743 1.00 83.69 197 THR A C 1
ATOM 1482 O O . THR A 1 197 ? 9.604 -11.737 8.128 1.00 83.69 197 THR A O 1
ATOM 1485 N N . MET A 1 198 ? 8.399 -9.845 8.328 1.00 86.44 198 MET A N 1
ATOM 1486 C CA . MET A 1 198 ? 7.589 -10.051 7.115 1.00 86.44 198 MET A CA 1
ATOM 1487 C C . MET A 1 198 ? 8.180 -9.385 5.863 1.00 86.44 198 MET A C 1
ATOM 1489 O O . MET A 1 198 ? 7.674 -9.602 4.767 1.00 86.44 198 MET A O 1
ATOM 1493 N N . THR A 1 199 ? 9.237 -8.587 6.020 1.00 82.81 199 THR A N 1
ATOM 1494 C CA . THR A 1 199 ? 9.913 -7.877 4.929 1.00 82.81 199 THR A CA 1
ATOM 1495 C C . THR A 1 199 ? 10.969 -8.766 4.269 1.00 82.81 199 THR A C 1
ATOM 1497 O O . THR A 1 199 ? 11.785 -9.376 4.958 1.00 82.81 199 THR A O 1
ATOM 1500 N N . GLU A 1 200 ? 10.964 -8.822 2.937 1.00 86.00 200 GLU A N 1
ATOM 1501 C CA . GLU A 1 200 ? 11.955 -9.529 2.111 1.00 86.00 200 GLU A CA 1
ATOM 1502 C C . GLU A 1 200 ? 12.874 -8.537 1.384 1.00 86.00 200 GLU A C 1
ATOM 1504 O O . GLU A 1 200 ? 12.486 -7.394 1.142 1.00 86.00 200 GLU A O 1
ATOM 1509 N N . GLY A 1 201 ? 14.096 -8.961 1.046 1.00 83.44 201 GLY A N 1
ATOM 1510 C CA . GLY A 1 201 ? 15.049 -8.182 0.246 1.00 83.44 201 GLY A CA 1
ATOM 1511 C C . GLY A 1 201 ? 15.378 -6.802 0.823 1.00 83.44 201 GLY A C 1
ATOM 1512 O O . GLY A 1 201 ? 15.144 -5.794 0.153 1.00 83.44 201 GLY A O 1
ATOM 1513 N N . GLU A 1 202 ? 15.850 -6.723 2.071 1.00 85.62 202 GLU A N 1
ATOM 1514 C CA . GLU A 1 202 ? 16.1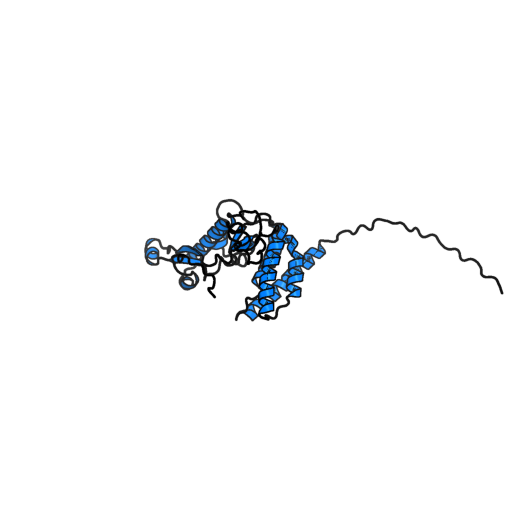72 -5.444 2.732 1.00 85.62 202 GLU A CA 1
ATOM 1515 C C . GLU A 1 202 ? 17.164 -4.597 1.921 1.00 85.62 202 GLU A C 1
ATOM 1517 O O . GLU A 1 202 ? 17.034 -3.377 1.878 1.00 85.62 202 GLU A O 1
ATOM 1522 N N . GLU A 1 203 ? 18.079 -5.233 1.188 1.00 86.94 203 GLU A N 1
ATOM 1523 C CA . GLU A 1 203 ? 19.064 -4.570 0.330 1.00 86.94 203 GLU A CA 1
ATOM 1524 C C . GLU A 1 203 ? 18.444 -3.747 -0.809 1.00 86.94 203 GLU A C 1
ATOM 1526 O O . GLU A 1 203 ? 19.052 -2.798 -1.295 1.00 86.94 203 GLU A O 1
ATOM 1531 N N . ASN A 1 204 ? 17.221 -4.092 -1.218 1.00 88.50 204 ASN A N 1
ATOM 1532 C CA . ASN A 1 204 ? 16.487 -3.421 -2.289 1.00 88.50 204 ASN A CA 1
ATOM 1533 C C . ASN A 1 204 ? 15.302 -2.591 -1.763 1.00 88.50 204 ASN A C 1
ATOM 1535 O O . ASN A 1 204 ? 14.565 -2.002 -2.558 1.00 88.50 204 ASN A O 1
ATOM 1539 N N . ALA A 1 205 ? 15.087 -2.548 -0.442 1.00 91.19 205 ALA A N 1
ATOM 1540 C CA . ALA A 1 205 ? 13.888 -1.967 0.162 1.00 91.19 205 ALA A CA 1
ATOM 1541 C C . ALA A 1 205 ? 13.717 -0.479 -0.164 1.00 91.19 205 ALA A C 1
ATOM 1543 O O . ALA A 1 205 ? 12.602 -0.053 -0.463 1.00 91.19 205 ALA A O 1
ATOM 1544 N N . ASP A 1 206 ? 14.808 0.289 -0.192 1.00 91.56 206 ASP A N 1
ATOM 1545 C CA . ASP A 1 206 ? 14.768 1.718 -0.514 1.00 91.56 206 ASP A CA 1
ATOM 1546 C C . ASP A 1 206 ? 14.267 1.959 -1.945 1.00 91.56 206 ASP A C 1
ATOM 1548 O O . ASP A 1 206 ? 13.372 2.778 -2.170 1.00 91.56 206 ASP A O 1
ATOM 1552 N N . VAL A 1 207 ? 14.774 1.189 -2.917 1.00 93.31 207 VAL A N 1
ATOM 1553 C CA . VAL A 1 207 ? 14.354 1.288 -4.326 1.00 93.31 207 VAL A CA 1
ATOM 1554 C C . VAL A 1 207 ? 12.893 0.894 -4.493 1.00 93.31 207 VAL A C 1
ATOM 1556 O O . VAL A 1 207 ? 12.127 1.614 -5.139 1.00 93.31 207 VAL A O 1
ATOM 1559 N N . ARG A 1 208 ? 12.470 -0.199 -3.850 1.00 94.88 208 ARG A N 1
ATOM 1560 C CA . ARG A 1 208 ? 11.061 -0.612 -3.855 1.00 94.88 208 ARG A CA 1
ATOM 1561 C C . ARG A 1 208 ? 10.162 0.448 -3.226 1.00 94.88 208 ARG A C 1
ATOM 1563 O O . ARG A 1 208 ? 9.126 0.782 -3.792 1.00 94.88 208 ARG A O 1
ATOM 1570 N N . MET A 1 209 ? 10.579 1.043 -2.109 1.00 94.19 209 MET A N 1
ATOM 1571 C CA . MET A 1 209 ? 9.827 2.113 -1.458 1.00 94.19 209 MET A CA 1
ATOM 1572 C C . MET A 1 209 ? 9.654 3.327 -2.376 1.00 94.19 209 MET A C 1
ATOM 1574 O O . MET A 1 209 ? 8.574 3.918 -2.409 1.00 94.19 209 MET A O 1
ATOM 1578 N N . MET A 1 210 ? 10.667 3.683 -3.171 1.00 93.12 210 MET A N 1
ATOM 1579 C CA . MET A 1 210 ? 10.539 4.753 -4.167 1.00 93.12 210 MET A CA 1
ATOM 1580 C C . MET A 1 210 ? 9.559 4.401 -5.291 1.00 93.12 210 MET A C 1
ATOM 1582 O O . MET A 1 210 ? 8.736 5.244 -5.658 1.00 93.12 210 MET A O 1
ATOM 1586 N N . LEU A 1 211 ? 9.570 3.160 -5.786 1.00 95.56 211 LEU A N 1
ATOM 1587 C CA . LEU A 1 211 ? 8.574 2.679 -6.753 1.00 95.56 211 LEU A CA 1
ATOM 1588 C C . LEU A 1 211 ? 7.151 2.755 -6.178 1.00 95.56 211 LEU A C 1
ATOM 1590 O O . LEU A 1 211 ? 6.246 3.288 -6.824 1.00 95.56 211 LEU A O 1
ATOM 1594 N N . TYR A 1 212 ? 6.950 2.328 -4.929 1.00 95.88 212 TYR A N 1
ATOM 1595 C CA . TYR A 1 212 ? 5.647 2.405 -4.260 1.00 95.88 212 TYR A CA 1
ATOM 1596 C C . TYR A 1 212 ? 5.204 3.842 -3.996 1.00 95.88 212 TYR A C 1
ATOM 1598 O O . TYR A 1 212 ? 4.019 4.156 -4.113 1.00 95.88 212 TYR A O 1
ATOM 1606 N N . ARG A 1 213 ? 6.133 4.743 -3.660 1.00 92.75 213 ARG A N 1
ATOM 1607 C CA . ARG A 1 213 ? 5.849 6.180 -3.551 1.00 92.75 213 ARG A CA 1
ATOM 1608 C C . ARG A 1 213 ? 5.410 6.761 -4.891 1.00 92.75 213 ARG A C 1
ATOM 1610 O O . ARG A 1 213 ? 4.517 7.602 -4.891 1.00 92.75 213 ARG A O 1
ATOM 1617 N N . CYS A 1 214 ? 6.000 6.314 -6.000 1.00 92.75 214 CYS A N 1
ATOM 1618 C CA . CYS A 1 214 ? 5.620 6.757 -7.339 1.00 92.75 214 CYS A CA 1
ATOM 1619 C C . CYS A 1 214 ? 4.204 6.292 -7.672 1.00 92.75 214 CYS A C 1
ATOM 1621 O O . CYS A 1 214 ? 3.362 7.123 -8.000 1.00 92.75 214 CYS A O 1
ATOM 1623 N N . TYR A 1 215 ? 3.921 5.001 -7.473 1.00 93.19 215 TYR A N 1
ATOM 1624 C CA . TYR A 1 215 ? 2.586 4.415 -7.618 1.00 93.19 215 TYR A CA 1
ATOM 1625 C C . TYR A 1 215 ? 1.526 5.182 -6.809 1.00 93.19 215 TYR A C 1
ATOM 1627 O O . TYR A 1 215 ? 0.537 5.645 -7.365 1.00 93.19 215 TYR A O 1
ATOM 1635 N N . LYS A 1 216 ? 1.777 5.425 -5.516 1.00 90.50 216 LYS A N 1
ATOM 1636 C CA . LYS A 1 216 ? 0.863 6.163 -4.621 1.00 90.50 216 LYS A CA 1
ATOM 1637 C C . LYS A 1 216 ? 0.724 7.656 -4.950 1.00 90.50 216 LYS A C 1
ATOM 1639 O O . LYS A 1 216 ? -0.183 8.307 -4.438 1.00 90.50 216 LYS A O 1
ATOM 1644 N N . ALA A 1 217 ? 1.653 8.233 -5.713 1.00 88.44 217 ALA A N 1
ATOM 1645 C CA . ALA A 1 217 ? 1.631 9.649 -6.076 1.00 88.44 217 ALA A CA 1
ATOM 1646 C C . ALA A 1 217 ? 0.868 9.926 -7.377 1.00 88.44 217 ALA A C 1
ATOM 1648 O O . ALA A 1 217 ? 0.585 11.094 -7.657 1.00 88.44 217 ALA A O 1
ATOM 1649 N N . VAL A 1 218 ? 0.540 8.890 -8.157 1.00 86.19 218 VAL A N 1
ATOM 1650 C CA . VAL A 1 218 ? -0.339 9.014 -9.322 1.00 86.19 218 VAL A CA 1
ATOM 1651 C C . VAL A 1 218 ? -1.731 9.423 -8.816 1.00 86.19 218 VAL A C 1
ATOM 1653 O O . VAL A 1 218 ? -2.331 8.687 -8.034 1.00 86.19 218 VAL A O 1
ATOM 1656 N N . PRO A 1 219 ? -2.225 10.621 -9.172 1.00 71.38 219 PRO A N 1
ATOM 1657 C CA . PRO A 1 219 ? -3.478 11.131 -8.635 1.00 71.38 219 PRO A CA 1
ATOM 1658 C C . PRO A 1 219 ? -4.688 10.385 -9.206 1.00 71.38 219 PRO A C 1
ATOM 1660 O O . PRO A 1 219 ? -4.817 10.225 -10.418 1.00 71.38 219 PRO A O 1
ATOM 1663 N N . ASP A 1 220 ? -5.622 10.036 -8.328 1.00 65.31 220 ASP A N 1
ATOM 1664 C CA . ASP A 1 220 ? -6.953 9.541 -8.657 1.00 65.31 220 ASP A CA 1
ATOM 1665 C C . ASP A 1 220 ? -7.898 10.724 -8.931 1.00 65.31 220 ASP A C 1
ATOM 1667 O O . ASP A 1 220 ? -8.597 11.207 -8.052 1.00 65.31 220 ASP A O 1
ATOM 1671 N N . SER A 1 221 ? -7.877 11.264 -10.151 1.00 58.28 221 SER A N 1
ATOM 1672 C CA . SER A 1 221 ? -8.938 12.112 -10.742 1.00 58.28 221 SER A CA 1
ATOM 1673 C C . SER A 1 221 ? -9.518 13.337 -9.983 1.00 58.28 221 SER A C 1
ATOM 1675 O O . SER A 1 221 ? -10.420 13.980 -10.515 1.00 58.28 221 SER A O 1
ATOM 1677 N N . SER A 1 222 ? -9.098 13.685 -8.761 1.00 57.53 222 SER A N 1
ATOM 1678 C CA . SER A 1 222 ? -9.839 14.583 -7.853 1.00 57.53 222 SER A CA 1
ATOM 1679 C C . SER A 1 222 ? -8.971 15.687 -7.227 1.00 57.53 222 SER A C 1
ATOM 1681 O O . SER A 1 222 ? -7.744 15.611 -7.222 1.00 57.53 222 SER A O 1
ATOM 1683 N N . GLN A 1 223 ? -9.649 16.713 -6.679 1.00 48.75 223 GLN A N 1
ATOM 1684 C CA . GLN A 1 223 ? -9.276 18.029 -6.088 1.00 48.75 223 GLN A CA 1
ATOM 1685 C C . GLN A 1 223 ? -7.898 18.188 -5.399 1.00 48.75 223 GLN A C 1
ATOM 1687 O O . GLN A 1 223 ? -7.452 19.303 -5.126 1.00 48.75 223 GLN A O 1
ATOM 1692 N N . LYS A 1 224 ? -7.194 17.095 -5.105 1.00 55.56 224 LYS A N 1
ATOM 1693 C CA . LYS A 1 224 ? -5.808 17.069 -4.622 1.00 55.56 224 LYS A CA 1
ATOM 1694 C C . LYS A 1 224 ? -4.776 17.030 -5.755 1.00 55.56 224 LYS A C 1
ATOM 1696 O O . LYS A 1 224 ? -3.584 16.977 -5.458 1.00 55.56 224 LYS A O 1
ATOM 1701 N N . GLU A 1 225 ? -5.205 17.115 -7.013 1.00 65.94 225 GLU A N 1
ATOM 1702 C CA . GLU A 1 225 ? -4.374 17.038 -8.218 1.00 65.94 225 GLU A CA 1
ATOM 1703 C C . GLU A 1 225 ? -3.069 17.843 -8.124 1.00 65.94 225 GLU A C 1
ATOM 1705 O O . GLU A 1 225 ? -1.998 17.297 -8.369 1.00 65.94 225 GLU A O 1
ATOM 1710 N N . LEU A 1 226 ? -3.107 19.112 -7.697 1.00 71.56 226 LEU A N 1
ATOM 1711 C CA . LEU A 1 226 ? -1.887 19.923 -7.606 1.00 71.56 226 LEU A CA 1
ATOM 1712 C C . LEU A 1 226 ? -0.901 19.388 -6.552 1.00 71.56 226 LEU A C 1
ATOM 1714 O O . LEU A 1 226 ? 0.311 19.415 -6.769 1.00 71.56 226 LEU A O 1
ATOM 1718 N N . LYS A 1 227 ? -1.400 18.892 -5.411 1.00 73.62 227 LYS A N 1
ATOM 1719 C CA . LYS A 1 227 ? -0.560 18.264 -4.376 1.00 73.62 227 LYS A CA 1
ATOM 1720 C C . LYS A 1 227 ? -0.010 16.923 -4.867 1.00 73.62 227 LYS A C 1
ATOM 1722 O O . LYS A 1 227 ? 1.175 16.665 -4.673 1.00 73.62 227 LYS A O 1
ATOM 1727 N N . GLY A 1 228 ? -0.843 16.122 -5.535 1.00 75.06 228 GLY A N 1
ATOM 1728 C CA . GLY A 1 228 ? -0.455 14.855 -6.160 1.00 75.06 228 GLY A CA 1
ATOM 1729 C C . GLY A 1 228 ? 0.642 15.054 -7.201 1.00 75.06 228 GLY A C 1
ATOM 1730 O O . GLY A 1 228 ? 1.711 14.470 -7.078 1.00 75.06 228 GLY A O 1
ATOM 1731 N N . ARG A 1 229 ? 0.455 15.994 -8.135 1.00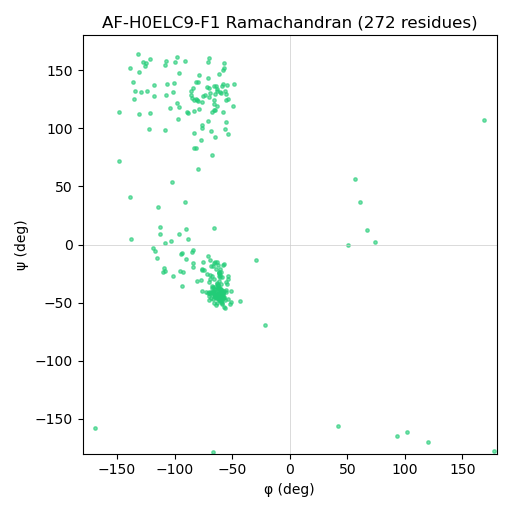 78.88 229 ARG A N 1
ATOM 1732 C CA . ARG A 1 229 ? 1.450 16.357 -9.155 1.00 78.88 229 ARG A CA 1
ATOM 1733 C C . ARG A 1 229 ? 2.772 16.810 -8.544 1.00 78.88 229 ARG A C 1
ATOM 1735 O O . ARG A 1 229 ? 3.816 16.320 -8.954 1.00 78.88 229 ARG A O 1
ATOM 1742 N N . ARG A 1 230 ? 2.754 17.688 -7.531 1.00 82.69 230 ARG A N 1
ATOM 1743 C CA . ARG A 1 230 ? 3.988 18.106 -6.832 1.00 82.69 230 ARG A CA 1
ATOM 1744 C C . ARG A 1 230 ? 4.711 16.916 -6.204 1.00 82.69 230 ARG A C 1
ATOM 1746 O O . ARG A 1 230 ? 5.930 16.814 -6.323 1.00 82.69 230 ARG A O 1
ATOM 1753 N N . LYS A 1 231 ? 3.965 16.018 -5.552 1.00 85.00 231 LYS A N 1
ATOM 1754 C CA . LYS A 1 231 ? 4.530 14.813 -4.941 1.00 85.00 231 LYS A CA 1
ATOM 1755 C C . LYS A 1 231 ? 5.102 13.872 -5.999 1.00 85.00 231 LYS A C 1
ATOM 1757 O O . LYS A 1 231 ? 6.230 13.422 -5.840 1.00 85.00 231 LYS A O 1
ATOM 1762 N N . LEU A 1 232 ? 4.390 13.660 -7.102 1.00 86.12 232 LEU A N 1
ATOM 1763 C CA . LEU A 1 232 ? 4.845 12.849 -8.226 1.00 86.12 232 LEU A CA 1
ATOM 1764 C C . LEU A 1 232 ? 6.124 13.416 -8.848 1.00 86.12 232 LEU A C 1
ATOM 1766 O O . LEU A 1 232 ? 7.087 12.680 -9.013 1.00 86.12 232 LEU A O 1
ATOM 1770 N N . THR A 1 233 ? 6.192 14.723 -9.115 1.00 87.12 233 THR A N 1
ATOM 1771 C CA . THR A 1 233 ? 7.415 15.368 -9.620 1.00 87.12 2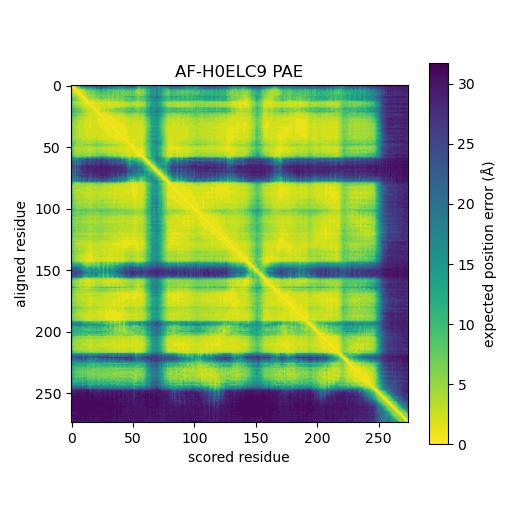33 THR A CA 1
ATOM 1772 C C . THR A 1 233 ? 8.594 15.161 -8.670 1.00 87.12 233 THR A C 1
ATOM 1774 O O . THR A 1 233 ? 9.687 14.826 -9.122 1.00 87.12 233 THR A O 1
ATOM 1777 N N . SER A 1 234 ? 8.377 15.315 -7.359 1.00 89.19 234 SER A N 1
ATOM 1778 C CA . SER A 1 234 ? 9.417 15.078 -6.353 1.00 89.19 234 SER A CA 1
ATOM 1779 C C . SER A 1 234 ? 9.911 13.631 -6.371 1.00 89.19 234 SER A C 1
ATOM 1781 O O . SER A 1 234 ? 11.118 13.404 -6.374 1.00 89.19 234 SER A O 1
ATOM 1783 N N . VAL A 1 235 ? 8.994 12.660 -6.407 1.00 89.88 235 VAL A N 1
ATOM 1784 C CA . VAL A 1 235 ? 9.340 11.232 -6.419 1.00 89.88 235 VAL A CA 1
ATOM 1785 C C . VAL A 1 235 ? 10.044 10.844 -7.716 1.00 89.88 235 VAL A C 1
ATOM 1787 O O . VAL A 1 235 ? 11.030 10.116 -7.678 1.00 89.88 235 VAL A O 1
ATOM 1790 N N . LEU A 1 236 ? 9.601 11.361 -8.864 1.00 89.25 236 LEU A N 1
ATOM 1791 C CA . LEU A 1 236 ? 10.267 11.109 -10.140 1.00 89.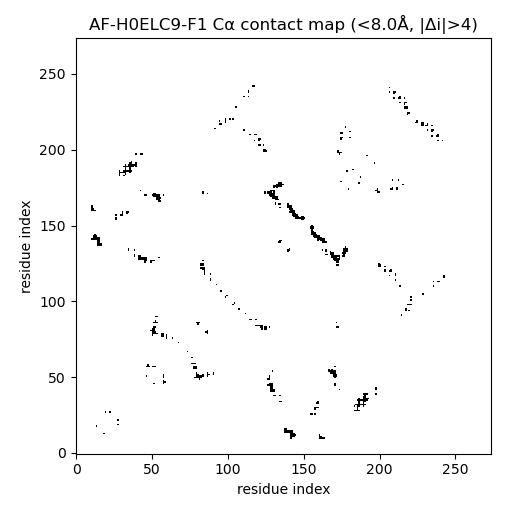25 236 LEU A CA 1
ATOM 1792 C C . LEU A 1 236 ? 11.709 11.628 -10.114 1.00 89.25 236 LEU A C 1
ATOM 1794 O O . LEU A 1 236 ? 12.608 10.912 -10.552 1.00 89.25 236 LEU A O 1
ATOM 1798 N N . ALA A 1 237 ? 11.947 12.828 -9.577 1.00 88.69 237 ALA A N 1
ATOM 1799 C CA . ALA A 1 237 ? 13.296 13.376 -9.437 1.00 88.69 237 ALA A CA 1
ATOM 1800 C C . ALA A 1 237 ? 14.183 12.544 -8.492 1.00 88.69 237 ALA A C 1
ATOM 1802 O O . ALA A 1 237 ? 15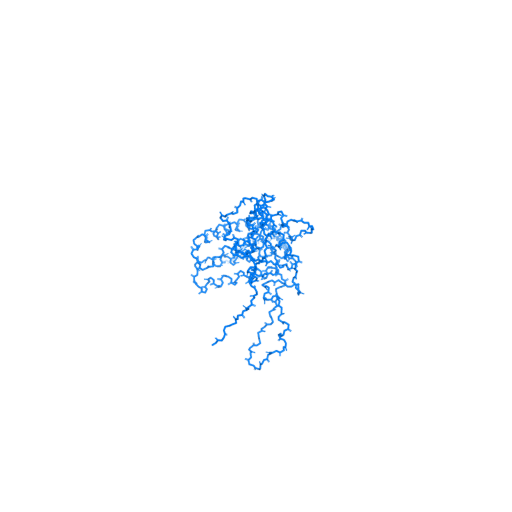.391 12.462 -8.700 1.00 88.69 237 ALA A O 1
ATOM 1803 N N . GLU A 1 238 ? 13.606 11.930 -7.457 1.00 88.31 238 GLU A N 1
ATOM 1804 C CA . GLU A 1 238 ? 14.315 11.009 -6.561 1.00 88.31 238 GLU A CA 1
ATOM 1805 C C . GLU A 1 238 ? 14.668 9.696 -7.276 1.00 88.31 238 GLU A C 1
ATOM 1807 O O . GLU A 1 238 ? 15.835 9.311 -7.285 1.00 88.31 238 GLU A O 1
ATOM 1812 N N . LEU A 1 239 ? 13.706 9.089 -7.984 1.00 87.75 239 LEU A N 1
ATOM 1813 C CA . LEU A 1 239 ? 13.915 7.877 -8.786 1.00 87.75 239 LEU A CA 1
ATOM 1814 C C . LEU A 1 239 ? 15.033 8.042 -9.823 1.00 87.75 239 LEU A C 1
ATOM 1816 O O . LEU A 1 239 ? 15.822 7.127 -10.030 1.00 87.75 239 LEU A O 1
ATOM 1820 N N . GLU A 1 240 ? 15.120 9.208 -10.462 1.00 87.88 240 GLU A N 1
ATOM 1821 C CA . GLU A 1 240 ? 16.183 9.522 -11.424 1.00 87.88 240 GLU A CA 1
ATOM 1822 C C . GLU A 1 240 ? 17.571 9.573 -10.784 1.00 87.88 240 GLU A C 1
ATOM 1824 O O . GLU A 1 240 ? 18.541 9.116 -11.382 1.00 87.88 240 GLU A O 1
ATOM 1829 N N . LYS A 1 241 ? 17.678 10.076 -9.550 1.00 87.88 241 LYS A N 1
ATOM 1830 C CA . LYS A 1 241 ? 18.952 10.086 -8.821 1.00 87.88 241 LYS A CA 1
ATOM 1831 C C . LYS A 1 241 ? 19.384 8.676 -8.446 1.00 87.88 241 LYS A C 1
ATOM 1833 O O . LYS A 1 241 ? 20.546 8.333 -8.642 1.00 87.88 241 LYS A O 1
ATOM 1838 N N . THR A 1 242 ? 18.466 7.876 -7.912 1.00 84.75 242 THR A N 1
ATOM 1839 C CA . THR A 1 242 ? 18.736 6.483 -7.527 1.00 84.75 242 THR A CA 1
ATOM 1840 C C . THR A 1 242 ? 19.209 5.674 -8.712 1.00 84.75 242 THR A C 1
ATOM 1842 O O . THR A 1 242 ? 20.178 4.923 -8.634 1.00 84.75 242 THR A O 1
ATOM 1845 N N . ASP A 1 243 ? 18.531 5.857 -9.828 1.00 80.38 243 ASP A N 1
ATOM 1846 C CA . ASP A 1 243 ? 18.884 5.188 -11.048 1.00 80.38 243 ASP A CA 1
ATOM 1847 C C . ASP A 1 243 ? 20.271 5.611 -11.576 1.00 80.38 243 ASP A C 1
ATOM 1849 O O . ASP A 1 243 ? 21.095 4.750 -11.879 1.00 80.38 243 ASP A O 1
ATOM 1853 N N . ALA A 1 244 ? 20.582 6.910 -11.590 1.00 81.81 244 ALA A N 1
ATOM 1854 C CA . ALA A 1 244 ? 21.903 7.387 -11.995 1.00 81.81 244 ALA A CA 1
ATOM 1855 C C . ALA A 1 244 ? 23.031 6.822 -11.106 1.00 81.81 244 ALA A C 1
ATOM 1857 O O . ALA A 1 244 ? 24.132 6.545 -11.589 1.00 81.81 244 ALA A O 1
ATOM 1858 N N . MET A 1 245 ? 22.769 6.621 -9.808 1.00 77.31 245 MET A N 1
ATOM 1859 C CA . MET A 1 245 ? 23.708 5.958 -8.893 1.00 77.31 245 MET A CA 1
ATOM 1860 C C . MET A 1 245 ? 23.898 4.474 -9.235 1.00 77.31 245 MET A C 1
ATOM 1862 O O . MET A 1 245 ? 25.016 3.966 -9.146 1.00 77.31 245 MET A O 1
ATOM 1866 N N . ASN A 1 246 ? 22.832 3.792 -9.655 1.00 69.25 246 ASN A N 1
ATOM 1867 C CA . ASN A 1 246 ? 22.865 2.381 -10.027 1.00 69.25 246 ASN A CA 1
ATOM 1868 C C . ASN A 1 246 ? 23.631 2.147 -11.345 1.00 69.25 246 ASN A C 1
ATOM 1870 O O . ASN A 1 246 ? 24.475 1.252 -11.425 1.00 69.25 246 ASN A O 1
ATOM 1874 N N . ASP A 1 247 ? 23.438 3.016 -12.342 1.00 65.44 247 ASP A N 1
ATOM 1875 C CA . ASP A 1 247 ? 24.202 2.985 -13.599 1.00 65.44 247 ASP A CA 1
ATOM 1876 C C . ASP A 1 247 ? 25.696 3.314 -13.384 1.00 65.44 247 ASP A C 1
ATOM 1878 O O . ASP A 1 247 ? 26.569 2.780 -14.074 1.00 65.44 247 ASP A O 1
ATOM 1882 N N . GLY A 1 248 ? 26.027 4.127 -12.373 1.00 51.84 248 GLY A N 1
ATOM 1883 C CA . GLY A 1 248 ? 27.409 4.444 -11.989 1.00 51.84 248 GLY A CA 1
ATOM 1884 C C . GLY A 1 248 ? 28.191 3.280 -11.357 1.00 51.84 248 GLY A C 1
ATOM 1885 O O . GLY A 1 248 ? 29.419 3.236 -11.474 1.00 51.84 248 GLY A O 1
ATOM 1886 N N . GLY A 1 249 ? 27.502 2.321 -10.726 1.00 43.31 249 GLY A N 1
ATOM 1887 C CA . GLY A 1 249 ? 28.094 1.099 -10.156 1.00 43.31 249 GLY A CA 1
ATOM 1888 C C . GLY A 1 249 ? 28.280 -0.034 -11.173 1.00 43.31 249 GLY A C 1
ATOM 1889 O O . GLY A 1 249 ? 29.050 -0.969 -10.949 1.00 43.31 249 GLY A O 1
ATOM 1890 N N . GLY A 1 250 ? 27.618 0.069 -12.325 1.00 42.38 250 GLY A N 1
ATOM 1891 C CA . GLY A 1 250 ? 27.588 -0.933 -13.380 1.00 42.38 250 GLY A CA 1
ATOM 1892 C C . GLY A 1 250 ? 28.486 -0.607 -14.569 1.00 42.38 250 GLY A C 1
ATOM 1893 O O . GLY A 1 250 ? 28.028 -0.682 -15.708 1.00 42.38 250 GLY A O 1
ATOM 1894 N N . LYS A 1 251 ? 29.787 -0.344 -14.367 1.00 39.81 251 LYS A N 1
ATOM 1895 C CA . LYS A 1 251 ? 30.759 -0.600 -15.449 1.00 39.81 251 LYS A CA 1
ATOM 1896 C C . LYS A 1 251 ? 30.832 -2.112 -15.668 1.00 39.81 251 LYS A C 1
ATOM 1898 O O . LYS A 1 251 ? 31.780 -2.767 -15.248 1.00 39.81 251 LYS A O 1
ATOM 1903 N N . ARG A 1 252 ? 29.824 -2.677 -16.342 1.00 42.34 252 ARG A N 1
ATOM 1904 C CA . ARG A 1 252 ? 29.942 -3.971 -17.011 1.00 42.34 252 ARG A CA 1
ATOM 1905 C C . ARG A 1 252 ? 31.125 -3.837 -17.957 1.00 42.34 252 ARG A C 1
ATOM 1907 O O . ARG A 1 252 ? 31.042 -3.151 -18.977 1.00 42.34 252 ARG A O 1
ATOM 1914 N N . SER A 1 253 ? 32.238 -4.449 -17.576 1.00 37.34 253 SER A N 1
ATOM 1915 C CA . SER A 1 253 ? 33.371 -4.718 -18.441 1.00 37.34 253 SER A CA 1
ATOM 1916 C C . SER A 1 253 ? 32.845 -5.454 -19.668 1.00 37.34 253 SER A C 1
ATOM 1918 O O . SER A 1 253 ? 32.657 -6.667 -19.677 1.00 37.34 253 SER A O 1
ATOM 1920 N N . ARG A 1 254 ? 32.567 -4.701 -20.733 1.00 39.66 254 ARG A N 1
ATOM 1921 C CA . ARG A 1 254 ? 32.531 -5.266 -22.073 1.00 39.66 254 ARG A CA 1
ATOM 1922 C C . ARG A 1 254 ? 33.958 -5.704 -22.359 1.00 39.66 254 ARG A C 1
ATOM 1924 O O . ARG A 1 254 ? 34.765 -4.885 -22.781 1.00 39.66 254 ARG A O 1
ATOM 1931 N N . SER A 1 255 ? 34.279 -6.960 -22.065 1.00 35.69 255 SER A N 1
ATOM 1932 C CA . SER A 1 255 ? 35.462 -7.609 -22.619 1.00 35.69 255 SER A CA 1
ATOM 1933 C C . SER A 1 255 ? 35.335 -7.549 -24.140 1.00 35.69 255 SER A C 1
ATOM 1935 O O . SER A 1 255 ? 34.416 -8.173 -24.676 1.00 35.69 255 SER A O 1
ATOM 1937 N N . PRO A 1 256 ? 36.201 -6.824 -24.867 1.00 35.09 256 PRO A N 1
ATOM 1938 C CA . PRO A 1 256 ? 36.341 -7.053 -26.286 1.00 35.09 256 PRO A CA 1
ATOM 1939 C C . PRO A 1 256 ? 37.160 -8.337 -26.392 1.00 35.09 256 PRO A C 1
ATOM 1941 O O . PRO A 1 256 ? 38.363 -8.353 -26.133 1.00 35.09 256 PRO A O 1
ATOM 1944 N N . SER A 1 257 ? 36.483 -9.441 -26.695 1.00 36.56 257 SER A N 1
ATOM 1945 C CA . SER A 1 257 ? 37.128 -10.642 -27.213 1.00 36.56 257 SER A CA 1
ATOM 1946 C C . SER A 1 257 ? 38.033 -10.233 -28.373 1.00 36.56 257 SER A C 1
ATOM 1948 O O . SER A 1 257 ? 37.560 -9.650 -29.350 1.00 36.56 257 SER A O 1
ATOM 1950 N N . GLY A 1 258 ? 39.331 -10.488 -28.223 1.00 33.44 258 GLY A N 1
ATOM 1951 C CA . GLY A 1 258 ? 40.338 -10.126 -29.204 1.00 33.44 258 GLY A CA 1
ATOM 1952 C C . GLY A 1 258 ? 40.082 -10.780 -30.557 1.00 33.44 258 GLY A C 1
ATOM 1953 O O . GLY A 1 258 ? 39.918 -11.992 -30.653 1.00 33.44 258 GLY A O 1
ATOM 1954 N N . PHE A 1 259 ? 40.123 -9.960 -31.597 1.00 33.62 259 PHE A N 1
ATOM 1955 C CA . PHE A 1 259 ? 40.625 -10.360 -32.901 1.00 33.62 259 PHE A CA 1
ATOM 1956 C C . PHE A 1 259 ? 41.780 -9.414 -33.206 1.00 33.62 259 PHE A C 1
ATOM 1958 O O . PHE A 1 259 ? 41.601 -8.200 -33.275 1.00 33.62 259 PHE A O 1
ATOM 1965 N N . GLY A 1 260 ? 42.986 -9.977 -33.242 1.00 36.41 260 GLY A N 1
ATOM 1966 C CA . GLY A 1 260 ? 44.202 -9.241 -33.537 1.00 36.41 260 GLY A CA 1
ATOM 1967 C C . GLY A 1 260 ? 44.225 -8.805 -34.996 1.00 36.41 260 GLY A C 1
ATOM 1968 O O . GLY A 1 260 ? 44.051 -9.626 -35.891 1.00 36.41 260 GLY A O 1
ATOM 1969 N N . GLU A 1 261 ? 44.501 -7.526 -35.221 1.00 32.84 261 GLU A N 1
ATOM 1970 C CA . GLU A 1 261 ? 45.055 -7.038 -36.479 1.00 32.84 261 GLU A CA 1
ATOM 1971 C C . GLU A 1 261 ? 46.367 -6.330 -36.159 1.00 32.84 261 GLU A C 1
ATOM 1973 O O . GLU A 1 261 ? 46.421 -5.197 -35.678 1.00 32.84 261 GLU A O 1
ATOM 1978 N N . GLU A 1 262 ? 47.447 -7.074 -36.371 1.00 35.28 262 GLU A N 1
ATOM 1979 C CA . GLU A 1 262 ? 48.814 -6.600 -36.283 1.00 35.28 262 GLU A CA 1
ATOM 1980 C C . GLU A 1 262 ? 49.142 -5.842 -37.575 1.00 35.28 262 GLU A C 1
ATOM 1982 O O . GLU A 1 262 ? 49.101 -6.379 -38.684 1.00 35.28 262 GLU A O 1
ATOM 1987 N N . ALA A 1 263 ? 49.423 -4.550 -37.428 1.00 36.00 263 ALA A N 1
ATOM 1988 C CA . ALA A 1 263 ? 49.782 -3.662 -38.517 1.00 36.00 263 ALA A CA 1
ATOM 1989 C C . ALA A 1 263 ? 51.101 -4.099 -39.174 1.00 36.00 263 ALA A C 1
ATOM 1991 O O . ALA A 1 263 ? 52.161 -4.053 -38.549 1.00 36.00 263 ALA A O 1
ATOM 1992 N N . SER A 1 264 ? 51.059 -4.430 -40.467 1.00 40.72 264 SER A N 1
ATOM 1993 C CA . SER A 1 264 ? 52.256 -4.537 -41.305 1.00 40.72 264 SER A CA 1
ATOM 1994 C C . SER A 1 264 ? 52.224 -3.538 -42.460 1.00 40.72 264 SER A C 1
ATOM 1996 O O . SER A 1 264 ? 51.256 -3.392 -43.203 1.00 40.72 264 SER A O 1
ATOM 1998 N N . LYS A 1 265 ? 53.330 -2.799 -42.529 1.00 36.38 265 LYS A N 1
ATOM 1999 C CA . LYS A 1 265 ? 53.637 -1.631 -43.354 1.00 36.38 265 LYS A CA 1
ATOM 2000 C C . LYS A 1 265 ? 53.519 -1.926 -44.857 1.00 36.38 265 LYS A C 1
ATOM 2002 O O . LYS A 1 265 ? 54.068 -2.911 -45.337 1.00 36.38 265 LYS A O 1
ATOM 2007 N N . ARG A 1 266 ? 52.900 -1.013 -45.616 1.00 35.56 266 ARG A N 1
ATOM 2008 C CA . ARG A 1 266 ? 53.000 -0.957 -47.088 1.00 35.56 266 ARG A CA 1
ATOM 2009 C C . ARG A 1 266 ? 54.297 -0.244 -47.507 1.00 35.56 266 ARG A C 1
ATOM 2011 O O . ARG A 1 266 ? 54.469 0.910 -47.114 1.00 35.56 266 ARG A O 1
ATOM 2018 N N . PRO A 1 267 ? 55.167 -0.844 -48.336 1.00 40.28 267 PRO A N 1
ATOM 2019 C CA . PRO A 1 267 ? 56.144 -0.092 -49.114 1.00 40.28 267 PRO A CA 1
ATOM 2020 C C . PRO A 1 267 ? 55.494 0.485 -50.385 1.00 40.28 267 PRO A C 1
ATOM 2022 O O . PRO A 1 267 ? 54.658 -0.150 -51.028 1.00 40.28 267 PRO A O 1
ATOM 2025 N N . LYS A 1 268 ? 55.865 1.724 -50.712 1.00 34.53 268 LYS A N 1
ATOM 2026 C CA . LYS A 1 268 ? 55.415 2.493 -51.878 1.00 34.53 268 LYS A CA 1
ATOM 2027 C C . LYS A 1 268 ? 56.265 2.079 -53.086 1.00 34.53 268 LYS A C 1
ATOM 2029 O O . LYS A 1 268 ? 57.470 2.301 -53.058 1.00 34.53 268 LYS A O 1
ATOM 2034 N N . LEU A 1 269 ? 55.646 1.454 -54.090 1.00 40.06 269 LEU A N 1
ATOM 2035 C CA . LEU A 1 269 ? 56.282 1.170 -55.379 1.00 40.06 269 LEU A CA 1
ATOM 2036 C C . LEU A 1 269 ? 56.299 2.423 -56.262 1.00 40.06 269 LEU A C 1
ATOM 2038 O O . LEU A 1 269 ? 55.386 3.251 -56.214 1.00 40.06 269 LEU A O 1
ATOM 2042 N N . GLU A 1 270 ? 57.377 2.512 -57.029 1.00 36.72 270 GLU A N 1
ATOM 2043 C CA . GLU A 1 270 ? 57.771 3.571 -57.947 1.00 36.72 270 GLU A CA 1
ATOM 2044 C C . GLU A 1 270 ? 56.767 3.788 -59.085 1.00 36.72 270 GLU A C 1
ATOM 2046 O O . GLU A 1 270 ? 56.114 2.863 -59.569 1.00 36.72 270 GLU A O 1
ATOM 2051 N N . SER A 1 271 ? 56.660 5.047 -59.500 1.00 40.09 271 SER A N 1
ATOM 2052 C CA . SER A 1 271 ? 55.937 5.491 -60.683 1.00 40.09 271 SER A CA 1
ATOM 2053 C C . SER A 1 271 ? 56.914 5.638 -61.842 1.00 40.09 271 SER A C 1
ATOM 2055 O O . SER A 1 271 ? 57.784 6.500 -61.769 1.00 40.09 271 SER A O 1
ATOM 2057 N N . ASP A 1 272 ? 56.714 4.871 -62.908 1.00 39.69 272 ASP A N 1
ATOM 2058 C CA . ASP A 1 272 ? 57.225 5.199 -64.237 1.00 39.69 272 ASP A CA 1
ATOM 2059 C C . ASP A 1 272 ? 56.265 4.655 -65.296 1.00 39.69 272 ASP A C 1
ATOM 2061 O O . ASP A 1 272 ? 56.063 3.444 -65.394 1.00 39.69 272 ASP A O 1
ATOM 2065 N N . THR A 1 273 ? 55.623 5.560 -66.040 1.00 37.31 273 THR A N 1
ATOM 2066 C CA . THR A 1 273 ? 55.541 5.578 -67.517 1.00 37.31 273 THR A CA 1
ATOM 2067 C C . THR A 1 273 ? 54.494 6.590 -67.990 1.00 37.31 273 THR A C 1
ATOM 2069 O O . THR A 1 273 ? 53.291 6.360 -67.871 1.00 37.31 273 THR A O 1
ATOM 2072 N N . ALA A 1 274 ? 54.974 7.709 -68.535 1.00 39.88 274 ALA A N 1
ATOM 2073 C CA . ALA A 1 274 ? 54.732 8.167 -69.910 1.00 39.88 274 ALA A CA 1
ATOM 2074 C C . ALA A 1 274 ? 55.505 9.472 -70.143 1.00 39.88 274 ALA A C 1
ATOM 2076 O O . ALA A 1 274 ? 55.302 10.422 -69.354 1.00 39.88 274 ALA A O 1
#